Protein AF-A0AAV2FP47-F1 (afdb_monomer_lite)

Radius of gyration: 33.04 Å; chains: 1; bounding box: 66×68×85 Å

Sequence (263 aa):
MIACGLEMMYQQGRKEGVESRGSNMETYKDILETSGYFKGLLPGSIEYKRLMEFAEEYYRKSSLALRTSETTSAPVSRIDKILAMPHSADNFKQHKVPPSDDDSLLYGGESELNDALQVRQKEIDQYNAQLRKESKEPEGSGPSLSSANAFVEKVSSFEGAEVPKNRKLGEGEVDLDVDRFIKGMESVMKRYVPESRDGDTESEEQASSSDMEFDESDNEGDIMAPDGDNEDGEDGFSQSYSAALNRELKSTFVGRSFFYDGD

InterPro domains:
  IPR010770 Ecd family [PF07093] (2-258)
  IPR010770 Ecd family [PTHR13060] (2-258)

Structure (mmCIF, N/CA/C/O backbone):
data_AF-A0AAV2FP47-F1
#
_entry.id   AF-A0AAV2FP47-F1
#
loop_
_atom_site.group_PDB
_atom_site.id
_atom_site.type_symbol
_atom_site.label_atom_id
_atom_site.label_alt_id
_atom_site.label_comp_id
_atom_site.label_asym_id
_atom_site.label_entity_id
_atom_site.label_seq_id
_atom_site.pdbx_PDB_ins_code
_atom_site.Cartn_x
_atom_site.Cartn_y
_atom_site.Cartn_z
_atom_site.occupancy
_atom_site.B_iso_or_equiv
_atom_site.auth_seq_id
_atom_site.auth_comp_id
_atom_site.auth_asym_id
_atom_site.auth_atom_id
_atom_site.pdbx_PDB_model_num
ATOM 1 N N . MET A 1 1 ? -4.949 6.517 -22.365 1.00 44.88 1 MET A N 1
ATOM 2 C CA . MET A 1 1 ? -5.792 6.447 -21.152 1.00 44.88 1 MET A CA 1
ATOM 3 C C . MET A 1 1 ? -5.223 5.383 -20.220 1.00 44.88 1 MET A C 1
ATOM 5 O O . MET A 1 1 ? -5.480 4.214 -20.436 1.00 44.88 1 MET A O 1
ATOM 9 N N . ILE A 1 2 ? -4.374 5.761 -19.259 1.00 53.06 2 ILE A N 1
ATOM 10 C CA . ILE A 1 2 ? -3.837 4.854 -18.211 1.00 53.06 2 ILE A CA 1
ATOM 11 C C . ILE A 1 2 ? -4.048 5.479 -16.805 1.00 53.06 2 ILE A C 1
ATOM 13 O O . ILE A 1 2 ? -3.781 4.863 -15.782 1.00 53.06 2 ILE A O 1
ATOM 17 N N . ALA A 1 3 ? -4.587 6.704 -16.729 1.00 55.38 3 ALA A N 1
ATOM 18 C CA . ALA A 1 3 ? -4.598 7.516 -15.510 1.00 55.38 3 ALA A CA 1
ATOM 19 C C . ALA A 1 3 ? -5.723 7.194 -14.503 1.00 55.38 3 ALA A C 1
ATOM 21 O O . ALA A 1 3 ? -5.563 7.495 -13.323 1.00 55.38 3 ALA A O 1
ATOM 22 N N . CYS A 1 4 ? -6.828 6.559 -14.912 1.00 70.62 4 CYS A N 1
ATOM 23 C CA . CYS A 1 4 ? -8.007 6.433 -14.042 1.00 70.62 4 CYS A CA 1
ATOM 24 C C . CYS A 1 4 ? -7.782 5.547 -12.807 1.00 70.62 4 CYS A C 1
ATOM 26 O O . CYS A 1 4 ? -8.329 5.834 -11.749 1.00 70.62 4 CYS A O 1
ATOM 28 N N . GLY A 1 5 ? -6.967 4.489 -12.899 1.00 79.44 5 GLY A N 1
ATOM 29 C CA . GLY A 1 5 ? -6.783 3.549 -11.785 1.00 79.44 5 GLY A CA 1
ATOM 30 C C . GLY A 1 5 ? -6.116 4.184 -10.563 1.00 79.44 5 GLY A C 1
ATOM 31 O O . GLY A 1 5 ? -6.592 4.033 -9.439 1.00 79.44 5 GLY A O 1
ATOM 32 N N . LEU A 1 6 ? -5.035 4.937 -10.785 1.00 80.38 6 LEU A N 1
ATOM 33 C CA . LEU A 1 6 ? -4.307 5.616 -9.711 1.00 80.38 6 LEU A CA 1
ATOM 34 C C . LEU A 1 6 ? -5.166 6.704 -9.057 1.00 80.38 6 LEU A C 1
ATOM 36 O O . LEU A 1 6 ? -5.167 6.840 -7.836 1.00 80.38 6 LEU A O 1
ATOM 40 N N . GLU A 1 7 ? -5.913 7.452 -9.870 1.00 84.19 7 GLU A N 1
ATOM 41 C CA . GLU A 1 7 ? -6.814 8.499 -9.395 1.00 84.19 7 GLU A CA 1
ATOM 42 C C . GLU A 1 7 ? -7.949 7.922 -8.540 1.00 84.19 7 GLU A C 1
ATOM 44 O O . GLU A 1 7 ? -8.195 8.421 -7.444 1.00 84.19 7 GLU A O 1
ATOM 49 N N . MET A 1 8 ? -8.577 6.825 -8.976 1.00 82.81 8 MET A N 1
ATOM 50 C CA . MET A 1 8 ? -9.613 6.143 -8.194 1.00 82.81 8 MET A CA 1
ATOM 51 C C . MET A 1 8 ? -9.075 5.642 -6.851 1.00 82.81 8 MET A C 1
ATOM 53 O O . MET A 1 8 ? -9.689 5.904 -5.820 1.00 82.81 8 MET A O 1
ATOM 57 N N . MET A 1 9 ? -7.906 4.991 -6.835 1.00 80.25 9 MET A N 1
ATOM 58 C CA . MET A 1 9 ? -7.287 4.512 -5.590 1.00 80.25 9 MET A CA 1
ATOM 59 C C . MET A 1 9 ? -6.921 5.658 -4.640 1.00 80.25 9 MET A C 1
ATOM 61 O O . MET A 1 9 ? -7.101 5.541 -3.431 1.00 80.25 9 MET A O 1
ATOM 65 N N . TYR A 1 10 ? -6.433 6.781 -5.168 1.00 84.50 10 TYR A N 1
ATOM 66 C CA . TYR A 1 10 ? -6.117 7.959 -4.363 1.00 84.50 10 TYR A CA 1
ATOM 67 C C . TYR A 1 10 ? -7.377 8.590 -3.757 1.00 84.50 10 TYR A C 1
ATOM 69 O O . TYR A 1 10 ? -7.401 8.883 -2.562 1.00 84.50 10 TYR A O 1
ATOM 77 N N . GLN A 1 11 ? -8.445 8.754 -4.541 1.00 83.06 11 GLN A N 1
ATOM 78 C CA . GLN A 1 11 ? -9.706 9.304 -4.037 1.00 83.06 11 GLN A CA 1
ATOM 79 C C . GLN A 1 11 ? -10.376 8.362 -3.030 1.00 83.06 11 GLN A C 1
ATOM 81 O O . GLN A 1 11 ? -10.899 8.830 -2.019 1.00 83.06 11 GLN A O 1
ATOM 86 N N . GLN A 1 12 ? -10.306 7.049 -3.262 1.00 80.12 12 GLN A N 1
ATOM 87 C CA . GLN A 1 12 ? -10.780 6.038 -2.322 1.00 80.12 12 GLN A CA 1
ATOM 88 C C . GLN A 1 12 ? -9.988 6.092 -1.010 1.00 80.12 12 GLN A C 1
ATOM 90 O O . GLN A 1 12 ? -10.586 6.228 0.051 1.00 80.12 12 GLN A O 1
ATOM 95 N N . GLY A 1 13 ? -8.653 6.120 -1.068 1.00 77.06 13 GLY A N 1
ATOM 96 C CA . GLY A 1 13 ? -7.801 6.229 0.122 1.00 77.06 13 GLY A CA 1
ATOM 97 C C . GLY A 1 13 ? -7.996 7.535 0.904 1.00 77.06 13 GLY A C 1
ATOM 98 O O . GLY A 1 13 ? -7.848 7.559 2.125 1.00 77.06 13 GLY A O 1
ATOM 99 N N . ARG A 1 14 ? -8.382 8.630 0.233 1.00 76.38 14 ARG A N 1
ATOM 100 C CA . ARG A 1 14 ? -8.770 9.885 0.900 1.00 76.38 14 ARG A CA 1
ATOM 101 C C . ARG A 1 14 ? -10.101 9.781 1.635 1.00 76.38 14 ARG A C 1
ATOM 103 O O . ARG A 1 14 ? -10.219 10.362 2.710 1.00 76.38 14 ARG A O 1
ATOM 110 N N . LYS A 1 15 ? -11.083 9.071 1.074 1.00 70.62 15 LYS A N 1
ATOM 111 C CA . LYS A 1 15 ? -12.369 8.808 1.737 1.00 70.62 15 LYS A CA 1
ATOM 112 C C . LYS A 1 15 ? -12.187 7.839 2.903 1.00 70.62 15 LYS A C 1
ATOM 114 O O . LYS A 1 15 ? -12.585 8.151 4.019 1.00 70.62 15 LYS A O 1
ATOM 119 N N . GLU A 1 16 ? -11.456 6.751 2.687 1.00 64.00 16 GLU A N 1
ATOM 120 C CA . GLU A 1 16 ? -11.136 5.766 3.719 1.00 64.00 16 GLU A CA 1
ATOM 121 C C . GLU A 1 16 ? -10.299 6.356 4.852 1.00 64.00 16 GLU A C 1
ATOM 123 O O . GLU A 1 16 ? -10.567 6.051 6.000 1.00 64.00 16 GLU A O 1
ATOM 128 N N . GLY A 1 17 ? -9.345 7.260 4.612 1.00 61.31 17 GLY A N 1
ATOM 129 C CA . GLY A 1 17 ? -8.636 7.940 5.709 1.00 61.31 17 GLY A CA 1
ATOM 130 C C . GLY A 1 17 ? -9.559 8.753 6.635 1.00 61.31 17 GLY A C 1
ATOM 131 O O . GLY A 1 17 ? -9.237 8.968 7.806 1.00 61.31 17 GLY A O 1
ATOM 132 N N . VAL A 1 18 ? -10.717 9.186 6.126 1.00 56.38 18 VAL A N 1
ATOM 133 C CA . VAL A 1 18 ? -11.748 9.916 6.877 1.00 56.38 18 VAL A CA 1
ATOM 134 C C . VAL A 1 18 ? -12.761 8.950 7.513 1.00 56.38 18 VAL A C 1
ATOM 136 O O . VAL A 1 18 ? -13.135 9.154 8.665 1.00 56.38 18 VAL A O 1
ATOM 139 N N . GLU A 1 19 ? -13.144 7.874 6.818 1.00 52.03 19 GLU A N 1
ATOM 140 C CA . GLU A 1 19 ? -14.153 6.884 7.243 1.00 52.03 19 GLU A CA 1
ATOM 141 C C . GLU A 1 19 ? -13.587 5.749 8.127 1.00 52.03 19 GLU A C 1
ATOM 143 O O . GLU A 1 19 ? -14.214 5.360 9.109 1.00 52.03 19 GLU A O 1
ATOM 148 N N . SER A 1 20 ? -12.356 5.288 7.878 1.00 52.81 20 SER A N 1
ATOM 149 C CA . SER A 1 20 ? -11.591 4.317 8.694 1.00 52.81 20 SER A CA 1
ATOM 150 C C . SER A 1 20 ? -11.371 4.806 10.126 1.00 52.81 20 SER A C 1
ATOM 152 O O . SER A 1 20 ? -11.255 4.035 11.084 1.00 52.81 20 SER A O 1
ATOM 154 N N . ARG A 1 21 ? -11.344 6.131 10.294 1.00 53.59 21 ARG A N 1
ATOM 155 C CA . ARG A 1 21 ? -11.268 6.772 11.604 1.00 53.59 21 ARG A CA 1
ATOM 156 C C . ARG A 1 21 ? -12.542 6.549 12.431 1.00 53.59 21 ARG A C 1
ATOM 158 O O . ARG A 1 21 ? -12.442 6.533 13.655 1.00 53.59 21 ARG A O 1
ATOM 165 N N . GLY A 1 22 ? -13.693 6.363 11.778 1.00 58.31 22 GLY A N 1
ATOM 166 C CA . GLY A 1 22 ? -14.944 5.914 12.395 1.00 58.31 22 GLY A CA 1
ATOM 167 C C . GLY A 1 22 ? -14.973 4.396 12.560 1.00 58.31 22 GLY A C 1
ATOM 168 O O . GLY A 1 22 ? -15.070 3.910 13.682 1.00 58.31 22 GLY A O 1
ATOM 169 N N . SER A 1 23 ? -14.724 3.639 11.485 1.00 61.88 23 SER A N 1
ATOM 170 C CA . SER A 1 23 ? -14.903 2.177 11.490 1.00 61.88 23 SER A CA 1
ATOM 171 C C . SER A 1 23 ? -14.049 1.436 12.530 1.00 61.88 23 SER A C 1
ATOM 173 O O . SER A 1 23 ? -14.525 0.502 13.181 1.00 61.88 23 SER A O 1
ATOM 175 N N . ASN A 1 24 ? -12.797 1.856 12.746 1.00 73.31 24 ASN A N 1
ATOM 176 C CA . ASN A 1 24 ? -11.944 1.236 13.764 1.00 73.31 24 ASN A CA 1
ATOM 177 C C . ASN A 1 24 ? -12.373 1.607 15.196 1.00 73.31 24 ASN A C 1
ATOM 179 O O . ASN A 1 24 ? -12.147 0.830 16.125 1.00 73.31 24 ASN A O 1
ATOM 183 N N . MET A 1 25 ? -12.999 2.774 15.376 1.00 79.38 25 MET A N 1
ATOM 184 C CA . MET A 1 25 ? -13.557 3.216 16.654 1.00 79.38 25 MET A CA 1
ATOM 185 C C . MET A 1 25 ? -14.873 2.491 16.962 1.00 79.38 25 MET A C 1
ATOM 187 O O . MET A 1 25 ? -15.062 2.049 18.093 1.00 79.38 25 MET A O 1
ATOM 191 N N . GLU A 1 26 ? -15.741 2.299 15.964 1.00 84.44 26 GLU A N 1
ATOM 192 C CA . GLU A 1 26 ? -16.931 1.446 16.077 1.00 84.44 26 GLU A CA 1
ATOM 193 C C . GLU A 1 26 ? -16.543 0.016 16.485 1.00 84.44 26 GLU A C 1
ATOM 195 O O . GLU A 1 26 ? -17.066 -0.513 17.460 1.00 84.44 26 GLU A O 1
ATOM 200 N N . THR A 1 27 ? -15.543 -0.573 15.822 1.00 85.75 27 THR A N 1
ATOM 201 C CA . THR A 1 27 ? -15.064 -1.928 16.157 1.00 85.75 27 THR A CA 1
ATOM 202 C C . THR A 1 27 ? -14.501 -1.990 17.583 1.00 85.75 27 THR A C 1
ATOM 204 O O . THR A 1 27 ? -14.754 -2.933 18.331 1.00 85.75 27 THR A O 1
ATOM 207 N N . TYR A 1 28 ? -13.745 -0.969 17.996 1.00 86.62 28 TYR A N 1
ATOM 208 C CA . TYR A 1 28 ? -13.227 -0.868 19.360 1.00 86.62 28 TYR A CA 1
ATOM 209 C C . TYR A 1 28 ? -14.350 -0.745 20.399 1.00 86.62 28 TYR A C 1
ATOM 211 O O . TYR A 1 28 ? -14.282 -1.358 21.465 1.00 86.62 28 TYR A O 1
ATOM 219 N N . LYS A 1 29 ? -15.410 0.000 20.076 1.00 87.62 29 LYS A N 1
ATOM 220 C CA . LYS A 1 29 ? -16.601 0.123 20.914 1.00 87.62 29 LYS A CA 1
ATOM 221 C C . LYS A 1 29 ? -17.321 -1.218 21.069 1.00 87.62 29 LYS A C 1
ATOM 223 O O . LYS A 1 29 ? -17.640 -1.583 22.198 1.00 87.62 29 LYS A O 1
ATOM 228 N N . ASP A 1 30 ? -17.485 -1.983 19.993 1.00 89.19 30 ASP A N 1
ATOM 229 C CA . ASP A 1 30 ? -18.089 -3.321 20.049 1.00 89.19 30 ASP A CA 1
ATOM 230 C C . ASP A 1 30 ? -17.286 -4.273 20.953 1.00 89.19 30 ASP A C 1
ATOM 232 O O . ASP A 1 30 ? -17.855 -5.035 21.741 1.00 89.19 30 ASP A O 1
ATOM 236 N N . ILE A 1 31 ? -15.950 -4.183 20.917 1.00 90.19 31 ILE A N 1
ATOM 237 C CA . ILE A 1 31 ? -15.054 -4.942 21.806 1.00 90.19 31 ILE A CA 1
ATOM 238 C C . ILE A 1 31 ? -15.236 -4.519 23.277 1.00 90.19 31 ILE A C 1
ATOM 240 O O . ILE A 1 31 ? -15.242 -5.358 24.183 1.00 90.19 31 ILE A O 1
ATOM 244 N N . LEU A 1 32 ? -15.416 -3.226 23.560 1.00 91.44 32 LEU A N 1
ATOM 245 C CA . LEU A 1 32 ? -15.698 -2.742 24.919 1.00 91.44 32 LEU A CA 1
ATOM 246 C C . LEU A 1 32 ? -17.060 -3.225 25.434 1.00 91.44 32 LEU A C 1
ATOM 248 O O . LEU A 1 32 ? -17.200 -3.573 26.609 1.00 91.44 32 LEU A O 1
ATOM 252 N N . GLU A 1 33 ? -18.066 -3.266 24.565 1.00 90.69 33 GLU A N 1
ATOM 253 C CA . GLU A 1 33 ? -19.401 -3.745 24.920 1.00 90.69 33 GLU A CA 1
ATOM 254 C C . GLU A 1 33 ? -19.399 -5.255 25.195 1.00 90.69 33 GLU A C 1
ATOM 256 O O . GLU A 1 33 ? -19.907 -5.690 26.232 1.00 90.69 33 GLU A O 1
ATOM 261 N N . THR A 1 34 ? -18.740 -6.047 24.344 1.00 91.50 34 THR A N 1
ATOM 262 C CA . THR A 1 34 ? -18.603 -7.505 24.522 1.00 91.50 34 THR A CA 1
ATOM 263 C C . THR A 1 34 ? -17.717 -7.896 25.705 1.00 91.50 34 THR A C 1
ATOM 265 O O . THR A 1 34 ? -18.040 -8.847 26.416 1.00 91.50 34 THR A O 1
ATOM 268 N N . SER A 1 35 ? -16.652 -7.141 25.991 1.00 91.12 35 SER A N 1
ATOM 269 C CA . SER A 1 35 ? -15.813 -7.348 27.186 1.00 91.12 35 SER A CA 1
ATOM 270 C C . SER A 1 35 ? -16.506 -6.959 28.500 1.00 91.12 35 SER A C 1
ATOM 272 O O . SER A 1 35 ? -15.988 -7.228 29.585 1.00 91.12 35 SER A O 1
ATOM 274 N N . GLY A 1 36 ? -17.698 -6.357 28.432 1.00 90.38 36 GLY A N 1
ATOM 275 C CA . GLY A 1 36 ? -18.469 -5.966 29.607 1.00 90.38 36 GLY A CA 1
ATOM 276 C C . GLY A 1 36 ? -17.943 -4.706 30.292 1.00 90.38 36 GLY A C 1
ATOM 277 O O . GLY A 1 36 ? -18.265 -4.478 31.459 1.00 90.38 36 GLY A O 1
ATOM 278 N N . TYR A 1 37 ? -17.185 -3.864 29.583 1.00 90.31 37 TYR A N 1
ATOM 279 C CA . TYR A 1 37 ? -16.651 -2.603 30.109 1.00 90.31 37 TYR A CA 1
ATOM 280 C C . TYR A 1 37 ? -17.756 -1.672 30.640 1.00 90.31 37 TYR A C 1
ATOM 282 O O . TYR A 1 37 ? -17.575 -0.976 31.637 1.00 90.31 37 TYR A O 1
ATOM 290 N N . PHE A 1 38 ? -18.942 -1.724 30.026 1.00 92.62 38 PHE A N 1
ATOM 291 C CA . PHE A 1 38 ? -20.123 -0.945 30.415 1.00 92.62 38 PHE A CA 1
ATOM 292 C C . PHE A 1 38 ? -21.177 -1.752 31.194 1.00 92.62 38 PHE A C 1
ATOM 294 O O . PHE A 1 38 ? -22.334 -1.339 31.299 1.00 92.62 38 PHE A O 1
ATOM 301 N N . LYS A 1 39 ? -20.826 -2.928 31.727 1.00 90.62 39 LYS A N 1
ATOM 302 C CA . LYS A 1 39 ? -21.794 -3.842 32.351 1.00 90.62 39 LYS A CA 1
ATOM 303 C C . LYS A 1 39 ? -22.528 -3.179 33.522 1.00 90.62 39 LYS A C 1
ATOM 305 O O . LYS A 1 39 ? -21.918 -2.728 34.485 1.00 90.62 39 LYS A O 1
ATOM 310 N N . GLY A 1 40 ? -23.861 -3.163 33.453 1.00 88.25 40 GLY A N 1
ATOM 311 C CA . GLY A 1 40 ? -24.724 -2.561 34.479 1.00 88.25 40 GLY A CA 1
ATOM 312 C C . GLY A 1 40 ? -24.911 -1.044 34.355 1.00 88.25 40 GLY A C 1
ATOM 313 O O . GLY A 1 40 ? -25.625 -0.459 35.167 1.00 88.25 40 GLY A O 1
ATOM 314 N N . LEU A 1 41 ? -24.319 -0.408 33.339 1.00 89.88 41 LEU A N 1
ATOM 315 C CA . LEU A 1 41 ? -24.530 1.000 33.023 1.00 89.88 41 LEU A CA 1
ATOM 316 C C . LEU A 1 41 ? -25.525 1.124 31.866 1.00 89.88 41 LEU A C 1
ATOM 318 O O . LEU A 1 41 ? -25.400 0.457 30.843 1.00 89.88 41 LEU A O 1
ATOM 322 N N . LEU A 1 42 ? -26.521 1.996 32.023 1.00 86.69 42 LEU A N 1
ATOM 323 C CA . LEU A 1 42 ? -27.451 2.309 30.940 1.00 86.69 42 LEU A CA 1
ATOM 324 C C . LEU A 1 42 ? -26.743 3.151 29.863 1.00 86.69 42 LEU A C 1
ATOM 326 O O . LEU A 1 42 ? -26.090 4.142 30.225 1.00 86.69 42 LEU A O 1
ATOM 330 N N . PRO A 1 43 ? -26.912 2.827 28.564 1.00 86.44 43 PRO A N 1
ATOM 331 C CA . PRO A 1 43 ? -26.417 3.657 27.472 1.00 86.44 43 PRO A CA 1
ATOM 332 C C . PRO A 1 43 ? -26.892 5.106 27.639 1.00 86.44 43 PRO A C 1
ATOM 334 O O . PRO A 1 43 ? -28.081 5.373 27.805 1.00 86.44 43 PRO A O 1
ATOM 337 N N . GLY A 1 44 ? -25.952 6.052 27.647 1.00 84.62 44 GLY A N 1
ATOM 338 C CA . GLY A 1 44 ? -26.245 7.481 27.808 1.00 84.62 44 GLY A CA 1
ATOM 339 C C . GLY A 1 44 ? -26.292 8.008 29.250 1.00 84.62 44 GLY A C 1
ATOM 340 O O . GLY A 1 44 ? -26.418 9.223 29.426 1.00 84.62 44 GLY A O 1
ATOM 341 N N . SER A 1 45 ? -26.126 7.153 30.268 1.00 92.19 45 SER A N 1
ATOM 342 C CA . SER A 1 45 ? -25.860 7.584 31.651 1.00 92.19 45 SER A CA 1
ATOM 343 C C . SER A 1 45 ? -24.608 8.472 31.732 1.00 92.19 45 SER A C 1
ATOM 345 O O . SER A 1 45 ? -23.702 8.353 30.907 1.00 92.19 45 SER A O 1
ATOM 347 N N . ILE A 1 46 ? -24.525 9.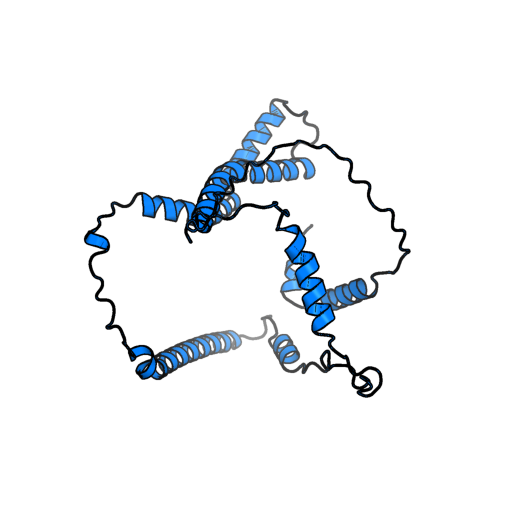344 32.742 1.00 92.81 46 ILE A N 1
ATOM 348 C CA . ILE A 1 46 ? -23.361 10.223 32.968 1.00 92.81 46 ILE A CA 1
ATOM 349 C C . ILE A 1 46 ? -22.081 9.389 33.108 1.00 92.81 46 ILE A C 1
ATOM 351 O O . ILE A 1 46 ? -21.073 9.696 32.477 1.00 92.81 46 ILE A O 1
ATOM 355 N N . GLU A 1 47 ? -22.145 8.295 33.869 1.00 90.50 47 GLU A N 1
ATOM 356 C CA . GLU A 1 47 ? -20.999 7.398 34.058 1.00 90.50 47 GLU A CA 1
ATOM 357 C C . GLU A 1 47 ? -20.657 6.620 32.781 1.00 90.50 47 GLU A C 1
ATOM 359 O O . GLU A 1 47 ? -19.482 6.452 32.470 1.00 90.50 47 GLU A O 1
ATOM 364 N N . TYR A 1 48 ? -21.661 6.216 31.991 1.00 92.94 48 TYR A N 1
ATOM 365 C CA . TYR A 1 48 ? -21.432 5.580 30.686 1.00 92.94 48 TYR A CA 1
ATOM 366 C C . TYR A 1 48 ? -20.691 6.528 29.738 1.00 92.94 48 TYR A C 1
ATOM 368 O O . TYR A 1 48 ? -19.696 6.140 29.135 1.00 92.94 48 TYR A O 1
ATOM 376 N N . LYS A 1 49 ? -21.137 7.789 29.642 1.00 91.00 49 LYS A N 1
ATOM 377 C CA . LYS A 1 49 ? -20.493 8.808 28.798 1.00 91.00 49 LYS A CA 1
ATOM 378 C C . LYS A 1 49 ? -19.062 9.087 29.247 1.00 91.00 49 LYS A C 1
ATOM 380 O O . LYS A 1 49 ? -18.168 9.139 28.414 1.00 91.00 49 LYS A O 1
ATOM 385 N N . ARG A 1 50 ? -18.836 9.186 30.557 1.00 93.50 50 ARG A N 1
ATOM 386 C CA . ARG A 1 50 ? -17.503 9.402 31.126 1.00 93.50 50 ARG A CA 1
ATOM 387 C C . ARG A 1 50 ? -16.545 8.244 30.828 1.00 93.50 50 ARG A C 1
ATOM 389 O O . ARG A 1 50 ? -15.400 8.489 30.456 1.00 93.50 50 ARG A O 1
ATOM 396 N N . LEU A 1 51 ? -16.997 6.997 30.990 1.00 92.69 51 LEU A N 1
ATOM 397 C CA . LEU A 1 51 ? -16.203 5.815 30.633 1.00 92.69 51 LEU A CA 1
ATOM 398 C C . LEU A 1 51 ? -15.940 5.753 29.128 1.00 92.69 51 LEU A C 1
ATOM 400 O O . LEU A 1 51 ? -14.831 5.415 28.727 1.00 92.69 51 LEU A O 1
ATOM 404 N N . MET A 1 52 ? -16.939 6.100 28.310 1.00 90.88 52 MET A N 1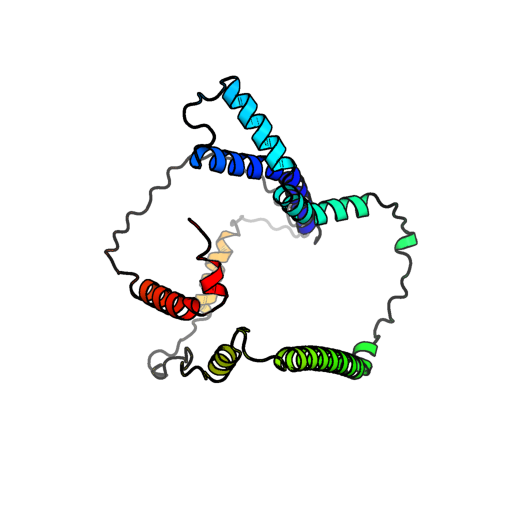
ATOM 405 C CA . MET A 1 52 ? -16.796 6.150 26.858 1.00 90.88 52 MET A CA 1
ATOM 406 C C . MET A 1 52 ? -15.704 7.143 26.467 1.00 90.88 52 MET A C 1
ATOM 408 O O . MET A 1 52 ? -14.736 6.734 25.841 1.00 90.88 52 MET A O 1
ATOM 412 N N . GLU A 1 53 ? -15.788 8.399 26.923 1.00 91.12 53 GLU A N 1
ATOM 413 C CA . GLU A 1 53 ? -14.779 9.440 26.666 1.00 91.12 53 GLU A CA 1
ATOM 414 C C . GLU A 1 53 ? -13.369 8.996 27.081 1.00 91.12 53 GLU A C 1
ATOM 416 O O . GLU A 1 53 ? -12.404 9.184 26.337 1.00 91.12 53 GLU A O 1
ATOM 421 N N . PHE A 1 54 ? -13.241 8.348 28.243 1.00 92.44 54 PHE A N 1
ATOM 422 C CA . PHE A 1 54 ? -11.963 7.814 28.709 1.00 92.44 54 PHE A CA 1
ATOM 423 C C . PHE A 1 54 ? -11.419 6.714 27.787 1.00 92.44 54 PHE A C 1
ATOM 425 O O . PHE A 1 54 ? -10.225 6.698 27.478 1.00 92.44 54 PHE A O 1
ATOM 432 N N . ALA A 1 55 ? -12.285 5.814 27.324 1.00 90.12 55 ALA A N 1
ATOM 433 C CA . ALA A 1 55 ? -11.914 4.763 26.391 1.00 90.12 55 ALA A CA 1
ATOM 434 C C . ALA A 1 55 ? -11.534 5.330 25.012 1.00 90.12 55 ALA A C 1
ATOM 436 O O . ALA A 1 55 ? -10.532 4.897 24.444 1.00 90.12 55 ALA A O 1
ATOM 437 N N . GLU A 1 56 ? -12.240 6.347 24.500 1.00 87.81 56 GLU A N 1
ATOM 438 C CA . GLU A 1 56 ? -11.858 7.008 23.242 1.00 87.81 56 GLU A CA 1
ATOM 439 C C . GLU A 1 56 ? -10.494 7.694 23.363 1.00 87.81 56 GLU A C 1
ATOM 441 O O . GLU A 1 56 ? -9.666 7.638 22.450 1.00 87.81 56 GLU A O 1
ATOM 446 N N . GLU A 1 57 ? -10.236 8.357 24.494 1.00 87.75 57 GLU A N 1
ATOM 447 C CA . GLU A 1 57 ? -8.934 8.959 24.756 1.00 87.75 57 GLU A CA 1
ATOM 448 C C . GLU A 1 57 ? -7.828 7.911 24.832 1.00 87.75 57 GLU A C 1
ATOM 450 O O . GLU A 1 57 ? -6.739 8.135 24.298 1.00 87.75 57 GLU A O 1
ATOM 455 N N . TYR A 1 58 ? -8.090 6.784 25.492 1.00 88.31 58 TYR A N 1
ATOM 456 C CA . TYR A 1 58 ? -7.146 5.679 25.585 1.00 88.31 58 TYR A CA 1
ATOM 457 C C . TYR A 1 58 ? -6.850 5.095 24.204 1.00 88.31 58 TYR A C 1
ATOM 459 O O . TYR A 1 58 ? -5.686 4.942 23.841 1.00 88.31 58 TYR A O 1
ATOM 467 N N . TYR A 1 59 ? -7.884 4.863 23.397 1.00 84.31 59 TYR A N 1
ATOM 468 C CA . TYR A 1 59 ? -7.761 4.401 22.020 1.00 84.31 59 TYR A CA 1
ATOM 469 C C . TYR A 1 59 ? -6.912 5.352 21.175 1.00 84.31 59 TYR A C 1
ATOM 471 O O . TYR A 1 59 ? -5.953 4.928 20.530 1.00 84.31 59 TYR A O 1
ATOM 479 N N . ARG A 1 60 ? -7.187 6.659 21.258 1.00 79.50 60 ARG A N 1
ATOM 480 C CA . ARG A 1 60 ? -6.450 7.704 20.533 1.00 79.50 60 ARG A CA 1
ATOM 481 C C . ARG A 1 60 ? -4.983 7.803 20.960 1.00 79.50 60 ARG A C 1
ATOM 483 O O . ARG A 1 60 ? -4.130 8.127 20.140 1.00 79.50 60 ARG A O 1
ATOM 490 N N . LYS A 1 61 ? -4.695 7.553 22.241 1.00 80.69 61 LYS A N 1
ATOM 491 C CA . LYS A 1 61 ? -3.334 7.520 22.803 1.00 80.69 61 LYS A CA 1
ATOM 492 C C . LYS A 1 61 ? -2.634 6.181 22.555 1.00 80.69 61 LYS A C 1
ATOM 494 O O . LYS A 1 61 ? -1.411 6.117 22.671 1.00 80.69 61 LYS A O 1
ATOM 499 N N . SER A 1 62 ? -3.377 5.121 22.233 1.00 78.62 62 SER A N 1
ATOM 500 C CA . SER A 1 62 ? -2.807 3.806 21.970 1.00 78.62 62 SER A CA 1
ATOM 501 C C . SER A 1 62 ? -1.946 3.851 20.705 1.00 78.62 62 SER A C 1
ATOM 503 O O . SER A 1 62 ? -2.337 4.368 19.656 1.00 78.62 62 SER A O 1
ATOM 505 N N . SER A 1 63 ? -0.739 3.300 20.804 1.00 59.16 63 SER A N 1
ATOM 506 C CA . SER A 1 63 ? 0.232 3.285 19.707 1.00 59.16 63 SER A CA 1
ATOM 507 C C . SER A 1 63 ? -0.266 2.512 18.484 1.00 59.16 63 SER A C 1
ATOM 509 O O . SER A 1 63 ? 0.171 2.790 17.372 1.00 59.16 63 SER A O 1
ATOM 511 N N . LEU A 1 64 ? -1.198 1.572 18.663 1.00 61.69 64 LEU A N 1
ATOM 512 C CA . LEU A 1 64 ? -1.754 0.753 17.587 1.00 61.69 64 LEU A CA 1
ATOM 513 C C . LEU A 1 64 ? -2.690 1.545 16.667 1.00 61.69 64 LEU A C 1
ATOM 515 O O . LEU A 1 64 ? -2.591 1.396 15.448 1.00 61.69 64 LEU A O 1
ATOM 519 N N . ALA A 1 65 ? -3.532 2.427 17.216 1.00 61.69 65 ALA A N 1
ATOM 520 C CA . ALA A 1 65 ? -4.406 3.295 16.421 1.00 61.69 65 ALA A CA 1
ATOM 521 C C . ALA A 1 65 ? -3.595 4.310 15.598 1.00 61.69 65 ALA A C 1
ATOM 523 O O . ALA A 1 65 ? -3.892 4.571 14.432 1.00 61.69 65 ALA A O 1
ATOM 524 N N . LEU A 1 66 ? -2.512 4.836 16.177 1.00 61.16 66 LEU A N 1
ATOM 525 C CA . LEU A 1 66 ? -1.596 5.740 15.479 1.00 61.16 66 LEU A CA 1
ATOM 526 C C . LEU A 1 66 ? -0.792 5.009 14.396 1.00 61.16 66 LEU A C 1
ATOM 528 O O . LEU A 1 66 ? -0.714 5.489 13.272 1.00 61.16 66 LEU A O 1
ATOM 532 N N . ARG A 1 67 ? -0.254 3.818 14.689 1.00 61.09 67 ARG A N 1
ATOM 533 C CA . ARG A 1 67 ? 0.592 3.084 13.735 1.00 61.09 67 ARG A CA 1
ATOM 534 C C . ARG A 1 67 ? -0.191 2.584 12.523 1.00 61.09 67 ARG A C 1
ATOM 536 O O . ARG A 1 67 ? 0.309 2.658 11.408 1.00 61.09 67 ARG A O 1
ATOM 543 N N . THR A 1 68 ? -1.402 2.070 12.728 1.00 60.81 68 THR A N 1
ATOM 544 C CA . THR A 1 68 ? -2.246 1.546 11.638 1.00 60.81 68 THR A CA 1
ATOM 545 C C . THR A 1 68 ? -2.772 2.667 10.742 1.00 60.81 68 THR A C 1
ATOM 547 O O . THR A 1 68 ? -2.672 2.563 9.515 1.00 60.81 68 THR A O 1
ATOM 550 N N . SER A 1 69 ? -3.238 3.774 11.330 1.00 64.50 69 SER A N 1
ATOM 551 C CA . SER A 1 69 ? -3.666 4.956 10.572 1.00 64.50 69 SER A CA 1
ATOM 552 C C . SER A 1 69 ? -2.507 5.622 9.827 1.00 64.50 69 SER A C 1
ATOM 554 O O . SER A 1 69 ? -2.667 6.004 8.671 1.00 64.50 69 SER A O 1
ATOM 556 N N . GLU A 1 70 ? -1.314 5.698 10.419 1.00 70.31 70 GLU A N 1
ATOM 557 C CA . GLU A 1 70 ? -0.130 6.245 9.752 1.00 70.31 70 GLU A CA 1
ATOM 558 C C . GLU A 1 70 ? 0.297 5.373 8.565 1.00 70.31 70 GLU A C 1
ATOM 560 O O . GLU A 1 70 ? 0.509 5.891 7.473 1.00 70.31 70 GLU A O 1
ATOM 565 N N . THR A 1 71 ? 0.342 4.044 8.716 1.00 70.62 71 THR A N 1
ATOM 566 C CA . THR A 1 71 ? 0.731 3.154 7.607 1.00 70.62 71 THR A CA 1
ATOM 567 C C . THR A 1 71 ? -0.259 3.156 6.444 1.00 70.62 71 THR A C 1
ATOM 569 O O . THR A 1 71 ? 0.160 3.070 5.292 1.00 70.62 71 THR A O 1
ATOM 572 N N . THR A 1 72 ? -1.559 3.276 6.725 1.00 72.19 72 THR A N 1
ATOM 573 C CA . THR A 1 72 ? -2.614 3.267 5.696 1.00 72.19 72 THR A CA 1
ATOM 574 C C . THR A 1 72 ? -2.760 4.625 5.010 1.00 72.19 72 THR A C 1
ATOM 576 O O . THR A 1 72 ? -2.995 4.683 3.806 1.00 72.19 72 THR A O 1
ATOM 579 N N . SER A 1 73 ? -2.539 5.727 5.735 1.00 78.38 73 SER A N 1
ATOM 580 C CA . SER A 1 73 ? -2.606 7.089 5.184 1.00 78.38 73 SER A CA 1
ATOM 581 C C . SER A 1 73 ? -1.285 7.598 4.591 1.00 78.38 73 SER A C 1
ATOM 583 O O . SER A 1 73 ? -1.289 8.595 3.860 1.00 78.38 73 SER A O 1
ATOM 585 N N . ALA A 1 74 ? -0.152 6.936 4.856 1.00 82.00 74 ALA A N 1
ATOM 586 C CA . ALA A 1 74 ? 1.168 7.351 4.375 1.00 82.00 74 ALA A CA 1
ATOM 587 C C . ALA A 1 74 ? 1.270 7.487 2.841 1.00 82.00 74 ALA A C 1
ATOM 589 O O . ALA A 1 74 ? 1.808 8.504 2.388 1.00 82.00 74 ALA A O 1
ATOM 590 N N . PRO A 1 75 ? 0.754 6.554 2.012 1.00 83.38 75 PRO A N 1
ATOM 591 C CA . PRO A 1 75 ? 0.816 6.689 0.555 1.00 83.38 75 PRO A CA 1
ATOM 592 C C . PRO A 1 75 ? 0.025 7.898 0.042 1.00 83.38 75 PRO A C 1
ATOM 594 O O . PRO A 1 75 ? 0.531 8.669 -0.771 1.00 83.38 75 PRO A O 1
ATOM 597 N N . VAL A 1 76 ? -1.182 8.115 0.573 1.00 86.62 76 VAL A N 1
ATOM 598 C CA . VAL A 1 76 ? -2.052 9.247 0.211 1.00 86.62 76 VAL A CA 1
ATOM 599 C C . VAL A 1 76 ? -1.400 10.571 0.613 1.00 86.62 76 VAL A C 1
ATOM 601 O O . VAL A 1 76 ? -1.249 11.467 -0.214 1.00 86.62 76 VAL A O 1
ATOM 604 N N . SER A 1 77 ? -0.889 10.653 1.844 1.00 85.25 77 SER A N 1
ATOM 605 C CA . SER A 1 77 ? -0.169 11.829 2.352 1.00 85.25 77 SER A CA 1
ATOM 606 C C . SER A 1 77 ? 1.096 12.128 1.542 1.00 85.25 77 SER A C 1
ATOM 608 O O . SER A 1 77 ? 1.488 13.284 1.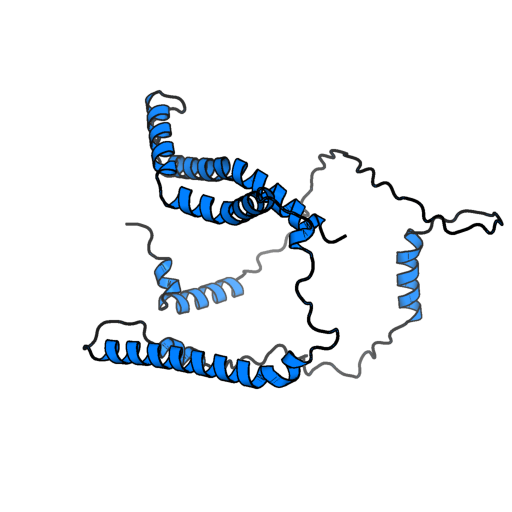356 1.00 85.25 77 SER A O 1
ATOM 610 N N . ARG A 1 78 ? 1.766 11.084 1.039 1.00 88.75 78 ARG A N 1
ATOM 611 C CA . ARG A 1 78 ? 2.934 11.233 0.170 1.00 88.75 78 ARG A CA 1
ATOM 612 C C . ARG A 1 78 ? 2.549 11.822 -1.182 1.00 88.75 78 ARG A C 1
ATOM 614 O O . ARG A 1 78 ? 3.281 12.689 -1.660 1.00 88.75 78 ARG A O 1
ATOM 621 N N . ILE A 1 79 ? 1.434 11.385 -1.764 1.00 88.25 79 ILE A N 1
ATOM 622 C CA . ILE A 1 79 ? 0.893 11.945 -3.007 1.00 88.25 79 ILE A CA 1
ATOM 623 C C . ILE A 1 79 ? 0.537 13.420 -2.800 1.00 88.25 79 ILE A C 1
ATOM 625 O O . ILE A 1 79 ? 1.016 14.254 -3.563 1.00 88.25 79 ILE A O 1
ATOM 629 N N . ASP A 1 80 ? -0.167 13.769 -1.720 1.00 88.06 80 ASP A N 1
ATOM 630 C CA . ASP A 1 80 ? -0.502 15.164 -1.388 1.00 88.06 80 ASP A CA 1
ATOM 631 C C . ASP A 1 80 ? 0.745 16.041 -1.294 1.00 88.06 80 ASP A C 1
ATOM 633 O O . ASP A 1 80 ? 0.810 17.133 -1.860 1.00 88.06 80 ASP A O 1
ATOM 637 N N . LYS A 1 81 ? 1.782 15.531 -0.622 1.00 90.94 81 LYS A N 1
ATOM 638 C CA . LYS A 1 81 ? 3.064 16.224 -0.511 1.00 90.94 81 LYS A CA 1
ATOM 639 C C . LYS A 1 81 ? 3.718 16.436 -1.874 1.00 90.94 81 LYS A C 1
ATOM 641 O O . LYS A 1 81 ? 4.286 17.498 -2.086 1.00 90.94 81 LYS A O 1
ATOM 646 N N . ILE A 1 82 ? 3.670 15.450 -2.772 1.00 89.00 82 ILE A N 1
ATOM 647 C CA . ILE A 1 82 ? 4.223 15.563 -4.132 1.00 89.00 82 ILE A CA 1
ATOM 648 C C . ILE A 1 82 ? 3.430 16.590 -4.947 1.00 89.00 82 ILE A C 1
ATOM 650 O O . ILE A 1 82 ? 4.034 17.433 -5.603 1.00 89.00 82 ILE A O 1
ATOM 654 N N . LEU A 1 83 ? 2.098 16.566 -4.866 1.00 85.62 83 LEU A N 1
ATOM 655 C CA . LEU A 1 83 ? 1.225 17.505 -5.575 1.00 85.62 83 LEU A CA 1
ATOM 656 C C . LEU A 1 83 ? 1.374 18.946 -5.065 1.00 85.62 83 LEU A C 1
ATOM 658 O O . LEU A 1 83 ? 1.267 19.889 -5.844 1.00 85.62 83 LEU A O 1
ATOM 662 N N . ALA A 1 84 ? 1.669 19.122 -3.775 1.00 90.50 84 ALA A N 1
ATOM 663 C CA . ALA A 1 84 ? 1.942 20.424 -3.171 1.00 90.50 84 ALA A CA 1
ATOM 664 C C . ALA A 1 84 ? 3.334 20.985 -3.515 1.00 90.50 84 ALA A C 1
ATOM 666 O O . ALA A 1 84 ? 3.595 22.166 -3.270 1.00 90.50 84 ALA A O 1
ATOM 667 N N . MET A 1 85 ? 4.251 20.169 -4.051 1.00 88.88 85 MET A N 1
ATOM 668 C CA . MET A 1 85 ? 5.567 20.659 -4.454 1.00 88.88 85 MET A CA 1
ATOM 669 C C . MET A 1 85 ? 5.444 21.539 -5.709 1.00 88.88 85 MET A C 1
ATOM 671 O O . MET A 1 85 ? 4.763 21.166 -6.669 1.00 88.88 85 MET A O 1
ATOM 675 N N . PRO A 1 86 ? 6.128 22.696 -5.745 1.00 89.12 86 PRO A N 1
ATOM 676 C CA . PRO A 1 86 ? 6.152 23.537 -6.931 1.00 89.12 86 PRO A CA 1
ATOM 677 C C . PRO A 1 86 ? 6.807 22.772 -8.085 1.00 89.12 86 PRO A C 1
ATOM 679 O O . PRO A 1 86 ? 7.970 22.372 -8.010 1.00 89.12 86 PRO A O 1
ATOM 682 N N . HIS A 1 87 ? 6.051 22.565 -9.157 1.00 78.31 87 HIS A N 1
ATOM 683 C CA . HIS A 1 87 ? 6.520 21.926 -10.378 1.00 78.31 87 HIS A CA 1
ATOM 684 C C . HIS A 1 87 ? 6.684 22.981 -11.476 1.00 78.31 87 HIS A C 1
ATOM 686 O O . HIS A 1 87 ? 5.843 23.857 -11.650 1.00 78.31 87 HIS A O 1
ATOM 692 N N . SER A 1 88 ? 7.787 22.901 -12.218 1.00 84.62 88 SER A N 1
ATOM 693 C CA . SER A 1 88 ? 8.021 23.691 -13.428 1.00 84.62 88 SER A CA 1
ATOM 694 C C . SER A 1 88 ? 8.203 22.742 -14.604 1.00 84.62 88 SER A C 1
ATOM 696 O O . SER A 1 88 ? 8.767 21.659 -14.442 1.00 84.62 88 SER A O 1
ATOM 698 N N . ALA A 1 89 ? 7.787 23.162 -15.799 1.00 76.44 89 ALA A N 1
ATOM 699 C CA . ALA A 1 89 ? 8.087 22.444 -17.038 1.00 76.44 89 ALA A CA 1
ATOM 700 C C . ALA A 1 89 ? 9.604 22.241 -17.234 1.00 76.44 89 ALA A C 1
ATOM 702 O O . ALA A 1 89 ? 10.016 21.263 -17.852 1.00 76.44 89 ALA A O 1
ATOM 703 N N . ASP A 1 90 ? 10.437 23.116 -16.659 1.00 79.44 90 ASP A N 1
ATOM 704 C CA . ASP A 1 90 ? 11.897 22.983 -16.672 1.00 79.44 90 ASP A CA 1
ATOM 705 C C . ASP A 1 90 ? 12.407 21.769 -15.877 1.00 79.44 90 ASP A C 1
ATOM 707 O O . ASP A 1 90 ? 13.447 21.224 -16.229 1.00 79.44 90 ASP A O 1
ATOM 711 N N . ASN A 1 91 ? 11.658 21.274 -14.882 1.00 76.06 91 ASN A N 1
ATOM 712 C CA . ASN A 1 91 ? 12.016 20.057 -14.134 1.00 76.06 91 ASN A CA 1
ATOM 713 C C . ASN A 1 91 ? 11.948 18.792 -15.009 1.00 76.06 91 ASN A C 1
ATOM 715 O O . ASN A 1 91 ? 12.524 17.767 -14.659 1.00 76.06 91 ASN A O 1
ATOM 719 N N . PHE A 1 92 ? 11.234 18.865 -16.136 1.00 72.69 92 PHE A N 1
ATOM 720 C CA . PHE A 1 92 ? 11.076 17.776 -17.101 1.00 72.69 92 PHE A CA 1
ATOM 721 C C . PHE A 1 92 ? 11.940 17.970 -18.349 1.00 72.69 92 PHE A C 1
ATOM 723 O O . PHE A 1 92 ? 11.959 17.113 -19.236 1.00 72.69 92 PHE A O 1
ATOM 730 N N . LYS A 1 93 ? 12.667 19.090 -18.448 1.00 76.31 93 LYS A N 1
ATOM 731 C CA . LYS A 1 93 ? 13.581 19.317 -19.562 1.00 76.31 93 LYS A CA 1
ATOM 732 C C . LYS A 1 93 ? 14.825 18.458 -19.365 1.00 76.31 93 LYS A C 1
ATOM 734 O O . LYS A 1 93 ? 15.700 18.774 -18.572 1.00 76.31 93 LYS A O 1
ATOM 739 N N . GLN A 1 94 ? 14.894 17.399 -20.167 1.00 62.41 94 GLN A N 1
ATOM 740 C CA . GLN A 1 94 ? 16.125 16.710 -20.546 1.00 62.41 94 GLN A CA 1
ATOM 741 C C . GLN A 1 94 ? 16.939 16.156 -19.369 1.00 62.41 94 GLN A C 1
ATOM 743 O O . GLN A 1 94 ? 18.097 16.520 -19.161 1.00 62.41 94 GLN A O 1
ATOM 748 N N . HIS A 1 95 ? 16.414 15.122 -18.710 1.00 60.44 95 HIS A N 1
ATOM 749 C CA . HIS A 1 95 ? 17.342 14.034 -18.417 1.00 60.44 95 HIS A CA 1
ATOM 750 C C . HIS A 1 95 ? 17.876 13.547 -19.765 1.00 60.44 95 HIS A C 1
ATOM 752 O O . HIS A 1 95 ? 17.089 13.328 -20.687 1.00 60.44 95 HIS A O 1
ATOM 758 N N . LYS A 1 96 ? 19.205 13.472 -19.913 1.00 65.50 96 LYS A N 1
ATOM 759 C CA . LYS A 1 96 ? 19.841 12.825 -21.063 1.00 65.50 96 LYS A CA 1
ATOM 760 C C . LYS A 1 96 ? 19.311 11.399 -21.096 1.00 65.50 96 LYS A C 1
ATOM 762 O O . LYS A 1 96 ? 19.799 10.550 -20.357 1.00 65.50 96 LYS A O 1
ATOM 767 N N . VAL A 1 97 ? 18.257 11.176 -21.873 1.00 66.38 97 VAL A N 1
ATOM 768 C CA . VAL A 1 97 ? 17.788 9.829 -22.157 1.00 66.38 97 VAL A CA 1
ATOM 769 C C . VAL A 1 97 ? 18.984 9.143 -22.810 1.00 66.38 97 VAL A C 1
ATOM 771 O O . VAL A 1 97 ? 19.627 9.772 -23.666 1.00 66.38 97 VAL A O 1
ATOM 774 N N . PRO A 1 98 ? 19.344 7.928 -22.370 1.00 65.88 98 PRO A N 1
ATOM 775 C CA . PRO A 1 98 ? 20.331 7.143 -23.082 1.00 65.88 98 PRO A CA 1
ATOM 776 C C . PRO A 1 98 ? 19.993 7.143 -24.579 1.00 65.88 98 PRO A C 1
ATOM 778 O O . PRO A 1 98 ? 18.813 7.246 -24.941 1.00 65.88 98 PRO A O 1
ATOM 781 N N . PRO A 1 99 ? 21.000 7.114 -25.465 1.00 72.56 99 PRO A N 1
ATOM 782 C CA . PRO A 1 99 ? 20.744 6.977 -26.893 1.00 72.56 99 PRO A CA 1
ATOM 783 C C . PRO A 1 99 ? 19.787 5.802 -27.150 1.00 72.56 99 PRO A C 1
ATOM 785 O O . PRO A 1 99 ? 19.724 4.868 -26.358 1.00 72.56 99 PRO A O 1
ATOM 788 N N . SER A 1 100 ? 19.032 5.865 -28.251 1.00 70.31 100 SER A N 1
ATOM 789 C CA . SER A 1 100 ? 17.934 4.929 -28.557 1.00 70.31 100 SER A CA 1
ATOM 790 C C . SER A 1 100 ? 18.323 3.438 -28.558 1.00 70.31 100 SER A C 1
ATOM 792 O O . SER A 1 100 ? 17.416 2.617 -28.524 1.00 70.31 100 SER A O 1
ATOM 794 N N . ASP A 1 101 ? 19.621 3.123 -28.575 1.00 73.44 101 ASP A N 1
ATOM 795 C CA . ASP A 1 101 ? 20.218 1.788 -28.434 1.00 73.44 101 ASP A CA 1
ATOM 796 C C . ASP A 1 101 ? 21.384 1.848 -27.426 1.00 73.44 101 ASP A C 1
ATOM 798 O O . ASP A 1 101 ? 22.560 1.806 -27.795 1.00 73.44 101 ASP A O 1
ATOM 802 N N . ASP A 1 102 ? 21.087 2.040 -26.140 1.00 77.31 102 ASP A N 1
ATOM 803 C CA . ASP A 1 102 ? 22.088 1.860 -25.084 1.00 77.31 102 ASP A CA 1
ATOM 804 C C . ASP A 1 102 ? 22.101 0.399 -24.615 1.00 77.31 102 ASP A C 1
ATOM 806 O O . ASP A 1 102 ? 21.451 0.022 -23.638 1.00 77.31 102 ASP A O 1
ATOM 810 N N . ASP A 1 103 ? 22.877 -0.425 -25.318 1.00 80.19 103 ASP A N 1
ATOM 811 C CA . ASP A 1 103 ? 23.104 -1.838 -24.995 1.00 80.19 103 ASP A CA 1
ATOM 812 C C . ASP A 1 103 ? 23.990 -2.033 -23.747 1.00 80.19 103 ASP A C 1
ATOM 814 O O . ASP A 1 103 ? 24.461 -3.139 -23.483 1.00 80.19 103 ASP A O 1
ATOM 818 N N . SER A 1 104 ? 24.239 -0.995 -22.940 1.00 77.56 104 SER A N 1
ATOM 819 C CA . SER A 1 104 ? 25.031 -1.119 -21.706 1.00 77.56 104 SER A CA 1
ATOM 820 C C . SER A 1 104 ? 24.471 -2.176 -20.741 1.00 77.56 104 SER A C 1
ATOM 822 O O . SER A 1 104 ? 25.240 -2.808 -20.019 1.00 77.56 104 SER A O 1
ATOM 824 N N . LEU A 1 105 ? 23.157 -2.440 -20.774 1.00 72.69 105 LEU A N 1
ATOM 825 C CA . LEU A 1 105 ? 22.538 -3.549 -20.033 1.00 72.69 105 LEU A CA 1
ATOM 826 C C . LEU A 1 105 ? 22.988 -4.933 -20.532 1.00 72.69 105 LEU A C 1
ATOM 828 O O . LEU A 1 105 ? 23.069 -5.871 -19.742 1.00 72.69 105 LEU A O 1
ATOM 832 N N . LEU A 1 106 ? 23.289 -5.068 -21.826 1.00 78.94 106 LEU A N 1
ATOM 833 C CA . LEU A 1 106 ? 23.715 -6.325 -22.444 1.00 78.94 106 LEU A CA 1
ATOM 834 C C . LEU A 1 106 ? 25.184 -6.653 -22.148 1.00 78.94 106 LEU A C 1
ATOM 836 O O . LEU A 1 106 ? 25.528 -7.827 -22.054 1.00 78.94 106 LEU A O 1
ATOM 840 N N . TYR A 1 107 ? 26.035 -5.633 -22.006 1.00 79.50 107 TYR A N 1
ATOM 841 C CA . TYR A 1 107 ? 27.491 -5.794 -21.864 1.00 79.50 107 TYR A CA 1
ATOM 842 C C . TYR A 1 107 ? 28.029 -5.543 -20.441 1.00 79.50 107 TYR A C 1
ATOM 844 O O . TYR A 1 107 ? 29.243 -5.563 -20.244 1.00 79.50 107 TYR A O 1
ATOM 852 N N . GLY A 1 108 ? 27.159 -5.250 -19.466 1.00 79.12 108 GLY A N 1
ATOM 853 C CA . GLY A 1 108 ? 27.552 -4.982 -18.073 1.00 79.12 108 GLY A CA 1
ATOM 854 C C . GLY A 1 108 ? 26.744 -5.726 -17.006 1.00 79.12 108 GLY A C 1
ATOM 855 O O . GLY A 1 108 ? 27.121 -5.700 -15.830 1.00 79.12 108 GLY A O 1
ATOM 856 N N . GLY A 1 109 ? 25.658 -6.404 -17.391 1.00 85.06 109 GLY A N 1
ATOM 857 C CA . GLY A 1 109 ? 24.763 -7.079 -16.451 1.00 85.06 109 GLY A CA 1
ATOM 858 C C . GLY A 1 109 ? 25.410 -8.268 -15.737 1.00 85.06 109 GLY A C 1
ATOM 859 O O . GLY A 1 109 ? 25.102 -8.533 -14.579 1.00 85.06 109 GLY A O 1
ATOM 860 N N . GLU A 1 110 ? 26.347 -8.970 -16.377 1.00 89.06 110 GLU A N 1
ATOM 861 C CA . GLU A 1 110 ? 27.057 -10.099 -15.775 1.00 89.06 110 GLU A CA 1
ATOM 862 C C . GLU A 1 110 ? 28.000 -9.665 -14.648 1.00 89.06 110 GLU A C 1
ATOM 864 O O . GLU A 1 110 ? 28.117 -10.365 -13.639 1.00 89.06 110 GLU A O 1
ATOM 869 N N . SER A 1 111 ? 28.637 -8.499 -14.790 1.00 89.38 111 SER A N 1
ATOM 870 C CA . SER A 1 111 ? 29.504 -7.941 -13.751 1.00 89.38 111 SER A CA 1
ATOM 871 C C . SER A 1 111 ? 28.671 -7.452 -12.574 1.00 89.38 111 SER A C 1
ATOM 873 O O . SER A 1 111 ? 28.971 -7.802 -11.435 1.00 89.38 111 SER A O 1
ATOM 875 N N . GLU A 1 112 ? 27.593 -6.709 -12.846 1.00 90.19 112 GLU A N 1
ATOM 876 C CA . GLU A 1 112 ? 26.671 -6.224 -11.812 1.00 90.19 112 GLU A CA 1
ATOM 877 C C . GLU A 1 112 ? 26.039 -7.387 -11.033 1.00 90.19 112 GLU A C 1
ATOM 879 O O . GLU A 1 112 ? 26.003 -7.379 -9.800 1.00 90.19 112 GLU A O 1
ATOM 884 N N . LEU A 1 113 ? 25.610 -8.439 -11.738 1.00 91.75 113 LEU A N 1
ATOM 885 C CA . LEU A 1 113 ? 25.074 -9.648 -11.120 1.00 91.75 113 LEU A CA 1
ATOM 886 C C . LEU A 1 113 ? 26.121 -10.346 -10.245 1.00 91.75 113 LEU A C 1
ATOM 888 O O . LEU A 1 113 ? 25.811 -10.770 -9.131 1.00 91.75 113 LEU A O 1
ATOM 892 N N . ASN A 1 114 ? 27.358 -10.471 -10.725 1.00 94.81 114 ASN A N 1
ATOM 893 C CA . ASN A 1 114 ? 28.433 -11.094 -9.960 1.00 94.81 114 ASN A CA 1
ATOM 894 C C . ASN A 1 114 ? 28.775 -10.289 -8.694 1.00 94.81 114 ASN A C 1
ATOM 896 O O . ASN A 1 114 ? 28.979 -10.877 -7.630 1.00 94.81 114 ASN A O 1
ATOM 900 N N . ASP A 1 115 ? 28.773 -8.959 -8.780 1.00 95.88 115 ASP A N 1
ATOM 901 C CA . ASP A 1 115 ? 28.979 -8.079 -7.631 1.00 95.88 115 ASP A CA 1
ATOM 902 C C . ASP A 1 115 ? 27.852 -8.244 -6.602 1.00 95.88 115 ASP A C 1
ATOM 904 O O . ASP A 1 115 ? 28.117 -8.452 -5.413 1.00 95.88 115 ASP A O 1
ATOM 908 N N . ALA A 1 116 ? 26.594 -8.260 -7.051 1.00 94.62 116 ALA A N 1
ATOM 909 C CA . ALA A 1 116 ? 25.436 -8.489 -6.190 1.00 94.62 116 ALA A CA 1
ATOM 910 C C . ALA A 1 116 ? 25.475 -9.870 -5.507 1.00 94.62 116 ALA A C 1
ATOM 912 O O . ALA A 1 116 ? 25.208 -9.987 -4.306 1.00 94.62 116 ALA A O 1
ATOM 913 N N . LEU A 1 117 ? 25.860 -10.922 -6.237 1.00 96.75 117 LEU A N 1
ATOM 914 C CA . LEU A 1 117 ? 26.019 -12.269 -5.681 1.00 96.75 117 LEU A CA 1
ATOM 915 C C . LEU A 1 117 ? 27.129 -12.325 -4.626 1.00 96.75 117 LEU A C 1
ATOM 917 O O . LEU A 1 117 ? 26.943 -12.948 -3.579 1.00 96.75 117 LEU A O 1
ATOM 921 N N . GLN A 1 118 ? 28.256 -11.647 -4.851 1.00 96.31 118 GLN A N 1
ATOM 922 C CA . GLN A 1 118 ? 29.329 -11.567 -3.858 1.00 96.31 118 GLN A CA 1
ATOM 923 C C . GLN A 1 118 ? 28.908 -10.811 -2.598 1.00 96.31 118 GLN A C 1
ATOM 925 O O . GLN A 1 118 ? 29.283 -11.218 -1.496 1.00 96.31 118 GLN A O 1
ATOM 930 N N . VAL A 1 119 ? 28.147 -9.721 -2.734 1.00 96.69 119 VAL A N 1
ATOM 931 C CA . VAL A 1 119 ? 27.584 -8.996 -1.585 1.00 96.69 119 VAL A CA 1
ATOM 932 C C . VAL A 1 119 ? 26.691 -9.929 -0.772 1.00 96.69 119 VAL A C 1
ATOM 934 O O . VAL A 1 119 ? 26.917 -10.099 0.425 1.00 96.69 119 VAL A O 1
ATOM 937 N N . ARG A 1 120 ? 25.761 -10.626 -1.432 1.00 96.31 120 ARG A N 1
ATOM 938 C CA . ARG A 1 120 ? 24.851 -11.569 -0.773 1.00 96.31 120 ARG A CA 1
ATOM 939 C C . ARG A 1 120 ? 25.591 -12.714 -0.081 1.00 96.31 120 ARG A C 1
ATOM 941 O O . ARG A 1 120 ? 25.249 -13.075 1.041 1.00 96.31 120 ARG A O 1
ATOM 948 N N . GLN A 1 121 ? 26.618 -13.278 -0.719 1.00 95.94 121 GLN A N 1
ATOM 949 C CA . GLN A 1 121 ? 27.430 -14.330 -0.105 1.00 95.94 121 GLN A CA 1
ATOM 950 C C . GLN A 1 121 ? 28.115 -13.821 1.169 1.00 95.94 121 GLN A C 1
ATOM 952 O O . GLN A 1 121 ? 28.080 -14.498 2.193 1.00 95.94 121 GLN A O 1
ATOM 957 N N . LYS A 1 122 ? 28.668 -12.601 1.144 1.00 95.44 122 LYS A N 1
ATOM 958 C CA . LYS A 1 122 ? 29.277 -11.980 2.331 1.00 95.44 122 LYS A CA 1
ATOM 959 C C . LYS A 1 122 ? 28.258 -11.753 3.447 1.00 95.44 122 LYS A C 1
ATOM 961 O O . LYS A 1 122 ? 28.598 -11.970 4.606 1.00 95.44 122 LYS A O 1
ATOM 966 N N . GLU A 1 123 ? 27.037 -11.333 3.128 1.00 95.06 123 GLU A N 1
ATOM 967 C CA . GLU A 1 123 ? 25.956 -11.177 4.114 1.00 95.06 123 GLU A CA 1
ATOM 968 C C . GLU A 1 123 ? 25.585 -12.518 4.761 1.00 95.06 123 GLU A C 1
ATOM 970 O O . GLU A 1 123 ? 25.513 -12.616 5.988 1.00 95.06 123 GLU A O 1
ATOM 975 N N . ILE A 1 124 ? 25.429 -13.570 3.951 1.00 92.88 124 ILE A N 1
ATOM 976 C CA . ILE A 1 124 ? 25.152 -14.933 4.424 1.00 92.88 124 ILE A CA 1
ATOM 977 C C . ILE A 1 124 ? 26.290 -15.437 5.316 1.00 92.88 124 ILE A C 1
ATOM 979 O O . ILE A 1 124 ? 26.042 -15.981 6.393 1.00 92.88 124 ILE A O 1
ATOM 983 N N . ASP A 1 125 ? 27.542 -15.236 4.907 1.00 95.12 125 ASP A N 1
ATOM 984 C CA . ASP A 1 125 ? 28.711 -15.663 5.674 1.00 95.12 125 ASP A CA 1
ATOM 985 C C . ASP A 1 125 ? 28.813 -14.917 7.010 1.00 95.12 125 ASP A C 1
ATOM 987 O O . ASP A 1 125 ? 29.133 -15.524 8.035 1.00 95.12 125 ASP A O 1
ATOM 991 N N . GLN A 1 126 ? 28.497 -13.619 7.032 1.00 93.06 126 GLN A N 1
ATOM 992 C CA . GLN A 1 126 ? 28.443 -12.823 8.260 1.00 93.06 126 GLN A CA 1
ATOM 993 C C . GLN A 1 126 ? 27.351 -13.319 9.205 1.00 93.06 126 GLN A C 1
ATOM 995 O O . GLN A 1 126 ? 27.622 -13.516 10.391 1.00 93.06 126 GLN A O 1
ATOM 1000 N N . TYR A 1 127 ? 26.148 -13.564 8.685 1.00 89.19 127 TYR A N 1
ATOM 1001 C CA . TYR A 1 127 ? 25.038 -14.107 9.461 1.00 89.19 127 TYR A CA 1
ATOM 1002 C C . TYR A 1 127 ? 25.378 -15.489 10.038 1.00 89.19 127 TYR A C 1
ATOM 1004 O O . TYR A 1 127 ? 25.263 -15.722 11.240 1.00 89.19 127 TYR A O 1
ATOM 1012 N N . ASN A 1 128 ? 25.921 -16.387 9.214 1.00 86.31 128 ASN A N 1
ATOM 1013 C CA . ASN A 1 128 ? 26.356 -17.713 9.651 1.00 86.31 128 ASN A CA 1
ATOM 1014 C C . ASN A 1 128 ? 27.490 -17.645 10.686 1.00 86.31 128 ASN A C 1
ATOM 1016 O O . ASN A 1 128 ? 27.543 -18.460 11.609 1.00 86.31 128 ASN A O 1
ATOM 1020 N N . ALA A 1 129 ? 28.407 -16.683 10.560 1.00 87.00 129 ALA A N 1
ATOM 1021 C CA . ALA A 1 129 ? 29.463 -16.462 11.541 1.00 87.00 129 ALA A CA 1
ATOM 1022 C C . ALA A 1 129 ? 28.919 -15.931 12.876 1.00 87.00 129 ALA A C 1
ATOM 1024 O O . ALA A 1 129 ? 29.456 -16.301 13.920 1.00 87.00 129 ALA A O 1
ATOM 1025 N N . GLN A 1 130 ? 27.876 -15.093 12.864 1.00 82.56 130 GLN A N 1
ATOM 1026 C CA . GLN A 1 130 ? 27.167 -14.668 14.077 1.00 82.56 130 GLN A CA 1
ATOM 1027 C C . GLN A 1 130 ? 26.491 -15.867 14.748 1.00 82.56 130 GLN A C 1
ATOM 1029 O O . GLN A 1 130 ? 26.778 -16.145 15.911 1.00 82.56 130 GLN A O 1
ATOM 1034 N N . LEU A 1 131 ? 25.746 -16.670 13.983 1.00 76.19 131 LEU A N 1
ATOM 1035 C CA . LEU A 1 131 ? 25.079 -17.874 14.485 1.00 76.19 131 LEU A CA 1
ATOM 1036 C C . LEU A 1 131 ? 26.071 -18.871 15.119 1.00 76.19 131 LEU A C 1
ATOM 1038 O O . LEU A 1 131 ? 25.824 -19.426 16.185 1.00 76.19 131 LEU A O 1
ATOM 1042 N N . ARG A 1 132 ? 27.246 -19.062 14.495 1.00 74.75 132 ARG A N 1
ATOM 1043 C CA . ARG A 1 132 ? 28.321 -19.932 15.015 1.00 74.75 132 ARG A CA 1
ATOM 1044 C C . ARG A 1 132 ? 29.026 -19.384 16.260 1.00 74.75 132 ARG A C 1
ATOM 1046 O O . ARG A 1 132 ? 29.659 -20.153 16.985 1.00 74.75 132 ARG A O 1
ATOM 1053 N N . LYS A 1 133 ? 28.998 -18.066 16.480 1.00 71.56 133 LYS A N 1
ATOM 1054 C CA . LYS A 1 133 ? 29.516 -17.436 17.706 1.00 71.56 133 LYS A CA 1
ATOM 1055 C C . LYS A 1 133 ? 28.513 -17.568 18.847 1.00 71.56 133 LYS A C 1
ATOM 1057 O O . LYS A 1 133 ? 28.929 -17.850 19.965 1.00 71.56 133 LYS A O 1
ATOM 1062 N N . GLU A 1 134 ? 27.226 -17.431 18.549 1.00 59.22 134 GLU A N 1
ATOM 1063 C CA . GLU A 1 134 ? 26.131 -17.635 19.505 1.00 59.22 134 GLU A CA 1
ATOM 1064 C C . GLU A 1 134 ? 26.000 -19.110 19.921 1.00 59.22 134 GLU A C 1
ATOM 1066 O O . GLU A 1 134 ? 25.663 -19.405 21.061 1.00 59.22 134 GLU A O 1
ATOM 1071 N N . SER A 1 135 ? 26.387 -20.057 19.060 1.00 55.66 135 SER A N 1
ATOM 1072 C CA . SER A 1 135 ? 26.379 -21.494 19.366 1.00 55.66 135 SER A CA 1
ATOM 1073 C C . SER A 1 135 ? 27.606 -22.009 20.149 1.00 55.66 135 SER A C 1
ATOM 1075 O O . SER A 1 135 ? 27.863 -23.214 20.140 1.00 55.66 135 SER A O 1
ATOM 1077 N N . LYS A 1 136 ? 28.419 -21.134 20.763 1.00 52.12 136 LYS A N 1
ATOM 1078 C CA . LYS A 1 136 ? 29.555 -21.524 21.631 1.00 52.12 136 LYS A CA 1
ATOM 1079 C C . LYS A 1 136 ? 29.295 -21.362 23.137 1.00 52.12 136 LYS A C 1
ATOM 1081 O O . LYS A 1 136 ? 30.201 -21.645 23.919 1.00 52.12 136 LYS A O 1
ATOM 1086 N N . GLU A 1 137 ? 28.085 -20.988 23.547 1.00 37.22 137 GLU A N 1
ATOM 1087 C CA . GLU A 1 137 ? 27.606 -21.179 24.925 1.00 37.22 137 GLU A CA 1
ATOM 1088 C C . GLU A 1 137 ? 26.785 -22.478 25.047 1.00 37.22 137 GLU A C 1
ATOM 1090 O O . GLU A 1 137 ? 26.156 -22.894 24.070 1.00 37.22 137 GLU A O 1
ATOM 1095 N N . PRO A 1 138 ? 26.828 -23.179 26.200 1.00 44.31 138 PRO A N 1
ATOM 1096 C CA . PRO A 1 138 ? 26.213 -24.492 26.337 1.00 44.31 138 PRO A CA 1
ATOM 1097 C C . PRO A 1 138 ? 24.686 -24.377 26.428 1.00 44.31 138 PRO A C 1
ATOM 1099 O O . PRO A 1 138 ? 24.166 -23.548 27.162 1.00 44.31 138 PRO A O 1
ATOM 1102 N N . GLU A 1 139 ? 24.009 -25.251 25.681 1.00 45.81 139 GLU A N 1
ATOM 1103 C CA . GLU A 1 139 ? 22.602 -25.666 25.792 1.00 45.81 139 GLU A CA 1
ATOM 1104 C C . GLU A 1 139 ? 21.588 -24.642 26.337 1.00 45.81 139 GLU A C 1
ATOM 1106 O O . GLU A 1 139 ? 21.355 -24.522 27.538 1.00 45.81 139 GLU A O 1
ATOM 1111 N N . GLY A 1 140 ? 20.870 -23.998 25.414 1.00 36.44 140 GLY A N 1
ATOM 1112 C CA . GLY A 1 140 ? 19.717 -23.163 25.736 1.00 36.44 140 GLY A CA 1
ATOM 1113 C C . GLY A 1 140 ? 18.866 -22.831 24.513 1.00 36.44 140 GLY A C 1
ATOM 1114 O O . GLY A 1 140 ? 18.899 -21.712 24.028 1.00 36.44 140 GLY A O 1
ATOM 1115 N N . SER A 1 141 ? 18.109 -23.815 24.013 1.00 46.41 141 SER A N 1
ATOM 1116 C CA . SER A 1 141 ? 16.874 -23.639 23.221 1.00 46.41 141 SER A CA 1
ATOM 1117 C C . SER A 1 141 ? 16.850 -22.498 22.174 1.00 46.41 141 SER A C 1
ATOM 1119 O O . SER A 1 141 ? 16.058 -21.560 22.280 1.00 46.41 141 SER A O 1
ATOM 1121 N N . GLY A 1 142 ? 17.626 -22.629 21.096 1.00 46.97 142 GLY A N 1
ATOM 1122 C CA . GLY A 1 142 ? 17.305 -22.006 19.801 1.00 46.97 142 GLY A CA 1
ATOM 1123 C C . GLY A 1 142 ? 16.450 -22.956 18.943 1.00 46.97 142 GLY A C 1
ATOM 1124 O O . GLY A 1 142 ? 16.550 -24.172 19.125 1.00 46.97 142 GLY A O 1
ATOM 1125 N N . PRO A 1 143 ? 15.587 -22.463 18.032 1.00 48.66 143 PRO A N 1
ATOM 1126 C CA . PRO A 1 143 ? 14.703 -23.318 17.242 1.00 48.66 143 PRO A CA 1
ATOM 1127 C C . PRO A 1 143 ? 15.534 -24.305 16.421 1.00 48.66 143 PRO A C 1
ATOM 1129 O O . PRO A 1 143 ? 16.393 -23.917 15.632 1.00 48.66 143 PRO A O 1
ATOM 1132 N N . SER A 1 144 ? 15.295 -25.596 16.646 1.00 55.81 144 SER A N 1
ATOM 1133 C CA . SER A 1 144 ? 16.085 -26.666 16.053 1.00 55.81 144 SER A CA 1
ATOM 1134 C C . SER A 1 144 ? 16.006 -26.622 14.524 1.00 55.81 144 SER A C 1
ATOM 1136 O O . SER A 1 144 ? 14.997 -27.016 13.927 1.00 55.81 144 SER A O 1
ATOM 1138 N N . LEU A 1 145 ? 17.105 -26.200 13.889 1.00 55.47 145 LEU A N 1
ATOM 1139 C CA . LEU A 1 145 ? 17.353 -26.308 12.444 1.00 55.47 145 LEU A CA 1
ATOM 1140 C C . LEU A 1 145 ? 17.203 -27.752 11.935 1.00 55.47 145 LEU A C 1
ATOM 1142 O O . LEU A 1 145 ? 17.028 -27.964 10.739 1.00 55.47 145 LEU A O 1
ATOM 1146 N N . SER A 1 146 ? 17.202 -28.748 12.830 1.00 59.59 146 SER A N 1
ATOM 1147 C CA . SER A 1 146 ? 16.903 -30.139 12.484 1.00 59.59 146 SER A CA 1
ATOM 1148 C C . SER A 1 146 ? 15.520 -30.307 11.847 1.00 59.59 146 SER A C 1
ATOM 1150 O O . SER A 1 146 ? 15.365 -31.145 10.968 1.00 59.59 146 SER A O 1
ATOM 1152 N N . SER A 1 147 ? 14.525 -29.508 12.252 1.00 61.19 147 SER A N 1
ATOM 1153 C CA . SER A 1 147 ? 13.165 -29.574 11.694 1.00 61.19 147 SER A CA 1
ATOM 1154 C C . SER A 1 147 ? 13.092 -29.011 10.272 1.00 61.19 147 SER A C 1
ATOM 1156 O O . SER A 1 147 ? 12.446 -29.601 9.410 1.00 61.19 147 SER A O 1
ATOM 1158 N N . ALA A 1 148 ? 13.816 -27.921 10.001 1.00 65.94 148 ALA A N 1
ATOM 1159 C CA . ALA A 1 148 ? 13.931 -27.341 8.667 1.00 65.94 148 ALA A CA 1
ATOM 1160 C C . ALA A 1 148 ? 14.738 -28.251 7.727 1.00 65.94 148 ALA A C 1
ATOM 1162 O O . ALA A 1 148 ? 14.328 -28.466 6.591 1.00 65.94 148 ALA A O 1
ATOM 1163 N N . ASN A 1 149 ? 15.827 -28.858 8.211 1.00 67.62 149 ASN A N 1
ATOM 1164 C CA . ASN A 1 149 ? 16.607 -29.819 7.427 1.00 67.62 149 ASN A CA 1
ATOM 1165 C C . ASN A 1 149 ? 15.797 -31.084 7.107 1.00 67.62 149 ASN A C 1
ATOM 1167 O O . ASN A 1 149 ? 15.823 -31.540 5.971 1.00 67.62 149 ASN A O 1
ATOM 1171 N N . ALA A 1 150 ? 15.005 -31.594 8.057 1.00 68.94 150 ALA A N 1
ATOM 1172 C CA . ALA A 1 150 ? 14.103 -32.722 7.819 1.00 68.94 150 ALA A CA 1
ATOM 1173 C C . ALA A 1 150 ? 12.983 -32.396 6.812 1.00 68.94 150 ALA A C 1
ATOM 1175 O O . ALA A 1 150 ? 12.516 -33.289 6.114 1.00 68.94 150 ALA A O 1
ATOM 1176 N N . PHE A 1 151 ? 12.558 -31.130 6.714 1.00 66.31 151 PHE A N 1
ATOM 1177 C CA . PHE A 1 151 ? 11.628 -30.667 5.681 1.00 66.31 151 PHE A CA 1
ATOM 1178 C C . PHE A 1 151 ? 12.301 -30.556 4.303 1.00 66.31 151 PHE A C 1
ATOM 1180 O O . PHE A 1 151 ? 11.718 -30.986 3.315 1.00 66.31 151 PHE A O 1
ATOM 1187 N N . VAL A 1 152 ? 13.536 -30.044 4.233 1.00 71.19 152 VAL A N 1
ATOM 1188 C CA . VAL A 1 152 ? 14.317 -29.946 2.981 1.00 71.19 152 VAL A CA 1
ATOM 1189 C C . VAL A 1 152 ? 14.702 -31.329 2.442 1.00 71.19 152 VAL A C 1
ATOM 1191 O O . VAL A 1 152 ? 14.678 -31.547 1.234 1.00 71.19 152 VAL A O 1
ATOM 1194 N N . GLU A 1 153 ? 15.013 -32.281 3.322 1.00 69.19 153 GLU A N 1
ATOM 1195 C CA . GLU A 1 153 ? 15.291 -33.677 2.956 1.00 69.19 153 GLU A CA 1
ATOM 1196 C C . GLU A 1 153 ? 14.023 -34.479 2.623 1.00 69.19 153 GLU A C 1
ATOM 1198 O O . GLU A 1 153 ? 14.115 -35.563 2.040 1.00 69.19 153 GLU A O 1
ATOM 1203 N N . LYS A 1 154 ? 12.828 -33.964 2.949 1.00 73.06 154 LYS A N 1
ATOM 1204 C CA . LYS A 1 154 ? 11.555 -34.601 2.605 1.00 73.06 154 LYS A CA 1
ATOM 1205 C C . LYS A 1 154 ? 11.272 -34.382 1.121 1.00 73.06 154 LYS A C 1
ATOM 1207 O O . LYS A 1 154 ? 10.541 -33.482 0.719 1.00 73.06 154 LYS A O 1
ATOM 1212 N N . VAL A 1 155 ? 11.851 -35.245 0.295 1.00 64.94 155 VAL A N 1
ATOM 1213 C CA . VAL A 1 155 ? 11.494 -35.356 -1.119 1.00 64.94 155 VAL A CA 1
ATOM 1214 C C . VAL A 1 155 ? 10.020 -35.757 -1.187 1.00 64.94 155 VAL A C 1
ATOM 1216 O O . VAL A 1 155 ? 9.635 -36.823 -0.706 1.00 64.94 155 VAL A O 1
ATOM 1219 N N . SER A 1 156 ? 9.183 -34.870 -1.727 1.00 53.53 156 SER A N 1
ATOM 1220 C CA . SER A 1 156 ? 7.767 -35.141 -1.975 1.00 53.53 156 SER A CA 1
ATOM 1221 C C . SER A 1 156 ? 7.642 -36.397 -2.835 1.00 53.53 156 SER A C 1
ATOM 1223 O O . SER A 1 156 ? 8.032 -36.399 -3.999 1.00 53.53 156 SER A O 1
ATOM 1225 N N . SER A 1 157 ? 7.100 -37.469 -2.264 1.00 62.06 157 SER A N 1
ATOM 1226 C CA . SER A 1 157 ? 6.762 -38.702 -2.980 1.00 62.06 157 SER A CA 1
ATOM 1227 C C . SER A 1 157 ? 5.430 -38.600 -3.733 1.00 62.06 157 SER A C 1
ATOM 1229 O O . SER A 1 157 ? 4.921 -39.609 -4.217 1.00 62.06 157 SER A O 1
ATOM 1231 N N . PHE A 1 158 ? 4.834 -37.406 -3.797 1.00 54.56 158 PHE A N 1
ATOM 1232 C CA . PHE A 1 158 ? 3.580 -37.180 -4.496 1.00 54.56 158 PHE A CA 1
ATOM 1233 C C . PHE A 1 158 ? 3.864 -36.948 -5.985 1.00 54.56 158 PHE A C 1
ATOM 1235 O O . PHE A 1 158 ? 4.281 -35.858 -6.383 1.00 54.56 158 PHE A O 1
ATOM 1242 N N . GLU A 1 159 ? 3.678 -37.996 -6.792 1.00 62.78 159 GLU A N 1
ATOM 1243 C CA . GLU A 1 159 ? 3.593 -37.893 -8.253 1.00 62.78 159 GLU A CA 1
ATOM 1244 C C . GLU A 1 159 ? 2.475 -36.891 -8.571 1.00 62.78 159 GLU A C 1
ATOM 1246 O O . GLU A 1 159 ? 1.380 -36.978 -8.012 1.00 62.78 159 GLU A O 1
ATOM 1251 N N . GLY A 1 160 ? 2.791 -35.861 -9.359 1.00 67.69 160 GLY A N 1
ATOM 1252 C CA . GLY A 1 160 ? 1.867 -34.763 -9.634 1.00 67.69 160 GLY A CA 1
ATOM 1253 C C . GLY A 1 160 ? 0.589 -35.231 -10.336 1.00 67.69 160 GLY A C 1
ATOM 1254 O O . GLY A 1 160 ? 0.397 -36.410 -10.625 1.00 67.69 160 GLY A O 1
ATOM 1255 N N . ALA A 1 161 ? -0.292 -34.289 -10.668 1.00 58.94 161 ALA A N 1
ATOM 1256 C CA . ALA A 1 161 ? -1.436 -34.555 -11.537 1.00 58.94 161 ALA A CA 1
ATOM 1257 C C . ALA A 1 161 ? -0.960 -34.818 -12.981 1.00 58.94 161 ALA A C 1
ATOM 1259 O O . ALA A 1 161 ? -1.109 -33.981 -13.871 1.00 58.94 161 ALA A O 1
ATOM 1260 N N . GLU A 1 162 ? -0.332 -35.969 -13.212 1.00 64.31 162 GLU A N 1
ATOM 1261 C CA . GLU A 1 162 ? -0.062 -36.468 -14.550 1.00 64.31 162 GLU A CA 1
ATOM 1262 C C . GLU A 1 162 ? -1.398 -36.779 -15.226 1.00 64.31 162 GLU A C 1
ATOM 1264 O O . GLU A 1 162 ? -2.327 -37.315 -14.614 1.00 64.31 162 GLU A O 1
ATOM 1269 N N . VAL A 1 163 ? -1.501 -36.444 -16.511 1.00 59.28 163 VAL A N 1
ATOM 1270 C CA . VAL A 1 163 ? -2.635 -36.851 -17.343 1.00 59.28 163 VAL A CA 1
ATOM 1271 C C . VAL A 1 163 ? -2.813 -38.370 -17.190 1.00 59.28 163 VAL A C 1
ATOM 1273 O O . VAL A 1 163 ? -1.837 -39.096 -17.397 1.00 59.28 163 VAL A O 1
ATOM 1276 N N . PRO A 1 164 ? -4.018 -38.876 -16.850 1.00 64.56 164 PRO A N 1
ATOM 1277 C CA . PRO A 1 164 ? -4.234 -40.304 -16.660 1.00 64.56 164 PRO A CA 1
ATOM 1278 C C . PRO A 1 164 ? -3.705 -41.086 -17.867 1.00 64.56 164 PRO A C 1
ATOM 1280 O O . PRO A 1 164 ? -4.128 -40.848 -19.003 1.00 64.56 164 PRO A O 1
ATOM 1283 N N . LYS A 1 165 ? -2.789 -42.036 -17.626 1.00 60.66 165 LYS A N 1
ATOM 1284 C CA . LYS A 1 165 ? -2.154 -42.897 -18.653 1.00 60.66 165 LYS A CA 1
ATOM 1285 C C . LYS A 1 165 ? -3.183 -43.740 -19.440 1.00 60.66 165 LYS A C 1
ATOM 1287 O O . LYS A 1 165 ? -2.864 -44.366 -20.441 1.00 60.66 165 LYS A O 1
ATOM 1292 N N . ASN A 1 166 ? -4.438 -43.713 -19.000 1.00 55.69 166 ASN A N 1
ATOM 1293 C CA . ASN A 1 166 ? -5.636 -44.333 -19.549 1.00 55.69 166 ASN A CA 1
ATOM 1294 C C . ASN A 1 166 ? -6.491 -43.397 -20.430 1.00 55.69 166 ASN A C 1
ATOM 1296 O O . ASN A 1 166 ? -7.649 -43.717 -20.707 1.00 55.69 166 ASN A O 1
ATOM 1300 N N . ARG A 1 167 ? -5.941 -42.295 -20.962 1.00 54.03 167 ARG A N 1
ATOM 1301 C CA . ARG A 1 167 ? -6.484 -41.719 -22.203 1.00 54.03 167 ARG A CA 1
ATOM 1302 C C . ARG A 1 167 ? -6.296 -42.744 -23.320 1.00 54.03 167 ARG A C 1
ATOM 1304 O O . ARG A 1 167 ? -5.239 -42.815 -23.940 1.00 54.03 167 ARG A O 1
ATOM 1311 N N . LYS A 1 168 ? -7.324 -43.561 -23.566 1.00 55.72 168 LYS A N 1
ATOM 1312 C CA . LYS A 1 168 ? -7.437 -44.336 -24.799 1.00 55.72 168 LYS A CA 1
ATOM 1313 C C . LYS A 1 168 ? -7.332 -43.352 -25.961 1.00 55.72 168 LYS A C 1
ATOM 1315 O O . LYS A 1 168 ? -8.288 -42.653 -26.274 1.00 55.72 168 LYS A O 1
ATOM 1320 N N . LEU A 1 169 ? -6.172 -43.310 -26.600 1.00 54.66 169 LEU A N 1
ATOM 1321 C CA . LEU A 1 169 ? -5.867 -42.477 -27.763 1.00 54.66 169 LEU A CA 1
ATOM 1322 C C . LEU A 1 169 ? -6.621 -42.938 -29.037 1.00 54.66 169 LEU A C 1
ATOM 1324 O O . LEU A 1 169 ? -6.154 -42.704 -30.143 1.00 54.66 169 LEU A O 1
ATOM 1328 N N . GLY A 1 170 ? -7.744 -43.653 -28.889 1.00 54.94 170 GLY A N 1
ATOM 1329 C CA . GLY A 1 170 ? -8.413 -44.391 -29.964 1.00 54.94 170 GLY A CA 1
ATOM 1330 C C . GLY A 1 170 ? -9.933 -44.541 -29.834 1.00 54.94 170 GLY A C 1
ATOM 1331 O O . GLY A 1 170 ? -10.514 -45.282 -30.616 1.00 54.94 170 GLY A O 1
ATOM 1332 N N . GLU A 1 171 ? -10.597 -43.861 -28.894 1.00 57.66 171 GLU A N 1
ATOM 1333 C CA . GLU A 1 171 ? -12.068 -43.775 -28.860 1.00 57.66 171 GLU A CA 1
ATOM 1334 C C . GLU A 1 171 ? -12.475 -42.302 -28.750 1.00 57.66 171 GLU A C 1
ATOM 1336 O O . GLU A 1 171 ? -12.577 -41.749 -27.658 1.00 57.66 171 GLU A O 1
ATOM 1341 N N . GLY A 1 172 ? -12.654 -41.672 -29.912 1.00 58.34 172 GLY A N 1
ATOM 1342 C CA . GLY A 1 172 ? -13.046 -40.271 -30.052 1.00 58.34 172 GLY A CA 1
ATOM 1343 C C . GLY A 1 172 ? -11.876 -39.380 -30.449 1.00 58.34 172 GLY A C 1
ATOM 1344 O O . GLY A 1 172 ? -11.409 -38.575 -29.646 1.00 58.34 172 GLY A O 1
ATOM 1345 N N . GLU A 1 173 ? -11.407 -39.517 -31.692 1.00 57.97 173 GLU A N 1
ATOM 1346 C CA . GLU A 1 173 ? -10.738 -38.408 -32.373 1.00 57.97 173 GLU A CA 1
ATOM 1347 C C . GLU A 1 173 ? -11.663 -37.195 -32.221 1.00 57.97 173 GLU A C 1
ATOM 1349 O O . GLU A 1 173 ? -12.828 -37.239 -32.620 1.00 57.97 173 GLU A O 1
ATOM 1354 N N . VAL A 1 174 ? -11.203 -36.176 -31.494 1.00 63.38 174 VAL A N 1
ATOM 1355 C CA . VAL A 1 174 ? -11.977 -34.952 -31.304 1.00 63.38 174 VAL A CA 1
ATOM 1356 C C . VAL A 1 174 ? -11.950 -34.236 -32.646 1.00 63.38 174 VAL A C 1
ATOM 1358 O O . VAL A 1 174 ? -11.022 -33.484 -32.930 1.00 63.38 174 VAL A O 1
ATOM 1361 N N . ASP A 1 175 ? -12.936 -34.536 -33.486 1.00 70.62 175 ASP A N 1
ATOM 1362 C CA . ASP A 1 175 ? -13.158 -33.837 -34.741 1.00 70.62 175 ASP A CA 1
ATOM 1363 C C . ASP A 1 175 ? -13.668 -32.433 -34.412 1.00 70.62 175 ASP A C 1
ATOM 1365 O O . ASP A 1 175 ? -14.799 -32.229 -33.953 1.00 70.62 175 ASP A O 1
ATOM 1369 N N . LEU A 1 176 ? -12.770 -31.460 -34.534 1.00 74.31 176 LEU A N 1
ATOM 1370 C CA . LEU A 1 176 ? -13.098 -30.059 -34.350 1.00 74.31 176 LEU A CA 1
ATOM 1371 C C . LEU A 1 176 ? -13.811 -29.580 -35.611 1.00 74.31 176 LEU A C 1
ATOM 1373 O O . LEU A 1 176 ? -13.178 -29.158 -36.575 1.00 74.31 176 LEU A O 1
ATOM 1377 N N . ASP A 1 177 ? -15.140 -29.622 -35.574 1.00 82.81 177 ASP A N 1
ATOM 1378 C CA . ASP A 1 177 ? -15.993 -29.026 -36.599 1.00 82.81 177 ASP A CA 1
ATOM 1379 C C . ASP A 1 177 ? -15.854 -27.491 -36.556 1.00 82.81 177 ASP A C 1
ATOM 1381 O O . ASP A 1 177 ? -16.529 -26.783 -35.795 1.00 82.81 177 ASP A O 1
ATOM 1385 N N . VAL A 1 178 ? -14.907 -26.989 -37.355 1.00 86.50 178 VAL A N 1
ATOM 1386 C CA . VAL A 1 178 ? -14.577 -25.562 -37.478 1.00 86.50 178 VAL A CA 1
ATOM 1387 C C . VAL A 1 178 ? -15.791 -24.767 -37.957 1.00 86.50 178 VAL A C 1
ATOM 1389 O O . VAL A 1 178 ? -16.019 -23.657 -37.474 1.00 86.50 178 VAL A O 1
ATOM 1392 N N . ASP A 1 179 ? -16.617 -25.343 -38.830 1.00 87.00 179 ASP A N 1
ATOM 1393 C CA . ASP A 1 179 ? -17.811 -24.683 -39.359 1.00 87.00 179 ASP A CA 1
ATOM 1394 C C . ASP A 1 179 ? -18.859 -24.495 -38.257 1.00 87.00 179 ASP A C 1
ATOM 1396 O O . ASP A 1 179 ? -19.459 -23.423 -38.124 1.00 87.00 179 ASP A O 1
ATOM 1400 N N . ARG A 1 180 ? -19.047 -25.500 -37.394 1.00 86.62 180 ARG A N 1
ATOM 1401 C CA . ARG A 1 180 ? -19.926 -25.394 -36.221 1.00 86.62 180 ARG A CA 1
ATOM 1402 C C . ARG A 1 180 ? -19.398 -24.404 -35.188 1.00 86.62 180 ARG A C 1
ATOM 1404 O O . ARG A 1 180 ? -20.198 -23.678 -34.592 1.00 86.62 180 ARG A O 1
ATOM 1411 N N . PHE A 1 181 ? -18.083 -24.353 -34.985 1.00 87.12 181 PHE A N 1
ATOM 1412 C CA . PHE A 1 181 ? -17.448 -23.378 -34.101 1.00 87.12 181 PHE A CA 1
ATOM 1413 C C . PHE A 1 181 ? -17.657 -21.940 -34.602 1.00 87.12 181 PHE A C 1
ATOM 1415 O O . PHE A 1 181 ? -18.157 -21.099 -33.851 1.00 87.12 181 PHE A O 1
ATOM 1422 N N . ILE A 1 182 ? -17.371 -21.671 -35.882 1.00 87.38 182 ILE A N 1
ATOM 1423 C CA . ILE A 1 182 ? -17.564 -20.346 -36.490 1.00 87.38 182 ILE A CA 1
ATOM 1424 C C . ILE A 1 182 ? -19.043 -19.955 -36.478 1.00 87.38 182 ILE A C 1
ATOM 1426 O O . ILE A 1 182 ? -19.372 -18.834 -36.100 1.00 87.38 182 ILE A O 1
ATOM 1430 N N . LYS A 1 183 ? -19.960 -20.879 -36.776 1.00 87.44 183 LYS A N 1
ATOM 1431 C CA . LYS A 1 183 ? -21.406 -20.615 -36.716 1.00 87.44 183 LYS A CA 1
ATOM 1432 C C . LYS A 1 183 ? -21.895 -20.302 -35.298 1.00 87.44 183 LYS A C 1
ATOM 1434 O O . LYS A 1 183 ? -22.786 -19.470 -35.121 1.00 87.44 183 LYS A O 1
ATOM 1439 N N . GLY A 1 184 ? -21.317 -20.947 -34.284 1.00 86.19 184 GLY A N 1
ATOM 1440 C CA . GLY A 1 184 ? -21.565 -20.620 -32.880 1.00 86.19 184 GLY A CA 1
ATOM 1441 C C . GLY A 1 184 ? -21.101 -19.204 -32.541 1.00 86.19 184 GLY A C 1
ATOM 1442 O O . GLY A 1 184 ? -21.854 -18.432 -31.950 1.00 86.19 184 GLY A O 1
ATOM 1443 N N . MET A 1 185 ? -19.902 -18.837 -32.992 1.00 83.31 185 MET A N 1
ATOM 1444 C CA . MET A 1 185 ? -19.345 -17.499 -32.811 1.00 83.31 185 MET A CA 1
ATOM 1445 C C . MET A 1 185 ? -20.171 -16.429 -33.542 1.00 83.31 185 MET A C 1
ATOM 1447 O O . MET A 1 185 ? -20.543 -15.428 -32.934 1.00 83.31 185 MET A O 1
ATOM 1451 N N . GLU A 1 186 ? -20.572 -16.668 -34.793 1.00 82.75 186 GLU A N 1
ATOM 1452 C CA . GLU A 1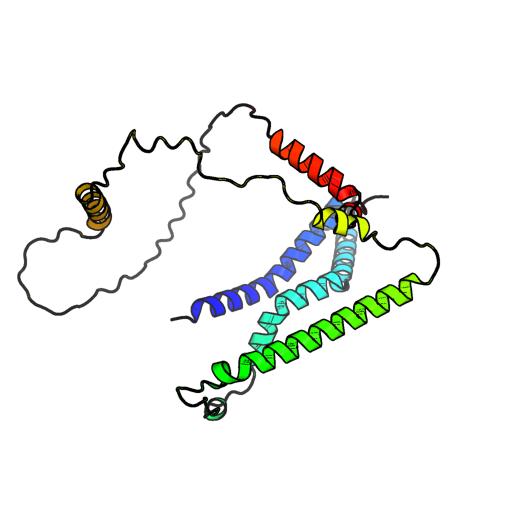 186 ? -21.474 -15.781 -35.537 1.00 82.75 186 GLU A CA 1
ATOM 1453 C C . GLU A 1 186 ? -22.832 -15.628 -34.851 1.00 82.75 186 GLU A C 1
ATOM 1455 O O . GLU A 1 186 ? -23.388 -14.536 -34.843 1.00 82.75 186 GLU A O 1
ATOM 1460 N N . SER A 1 187 ? -23.379 -16.688 -34.251 1.00 81.94 187 SER A N 1
ATOM 1461 C CA . SER A 1 187 ? -24.643 -16.603 -33.514 1.00 81.94 187 SER A CA 1
ATOM 1462 C C . SER A 1 187 ? -24.532 -15.760 -32.241 1.00 81.94 187 SER A C 1
ATOM 1464 O O . SER A 1 187 ? -25.519 -15.140 -31.841 1.00 81.94 187 SER A O 1
ATOM 1466 N N . VAL A 1 188 ? -23.367 -15.753 -31.589 1.00 82.06 188 VAL A N 1
ATOM 1467 C CA . VAL A 1 188 ? -23.091 -14.892 -30.429 1.00 82.06 188 VAL A CA 1
ATOM 1468 C C . VAL A 1 188 ? -22.881 -13.447 -30.888 1.00 82.06 188 VAL A C 1
ATOM 1470 O O . VAL A 1 188 ? -23.426 -12.528 -30.281 1.00 82.06 188 VAL A O 1
ATOM 1473 N N . MET A 1 189 ? -22.179 -13.242 -32.006 1.00 73.12 189 MET A N 1
ATOM 1474 C CA . MET A 1 189 ? -21.891 -11.915 -32.562 1.00 73.12 189 MET A CA 1
ATOM 1475 C C . MET A 1 189 ? -23.100 -11.256 -33.248 1.00 73.12 189 MET A C 1
ATOM 1477 O O . MET A 1 189 ? -23.267 -10.044 -33.152 1.00 73.12 189 MET A O 1
ATOM 1481 N N . LYS A 1 190 ? -24.002 -12.022 -33.877 1.00 63.53 190 LYS A N 1
ATOM 1482 C CA . LYS A 1 190 ? -25.224 -11.505 -34.530 1.00 63.53 190 LYS A CA 1
ATOM 1483 C C . LYS A 1 190 ? -26.227 -10.873 -33.569 1.00 63.53 190 LYS A C 1
ATOM 1485 O O . LYS A 1 190 ? -27.119 -10.166 -34.023 1.00 63.53 190 LYS A O 1
ATOM 1490 N N . ARG A 1 191 ? -26.080 -11.058 -32.253 1.00 57.59 191 ARG A N 1
ATOM 1491 C CA . ARG A 1 191 ? -26.878 -10.308 -31.270 1.00 57.59 191 ARG A CA 1
ATOM 1492 C C . ARG A 1 191 ? -26.516 -8.817 -31.202 1.00 57.59 191 ARG A C 1
ATOM 1494 O O . ARG A 1 191 ? -27.255 -8.072 -30.573 1.00 57.59 191 ARG A O 1
ATOM 1501 N N . TYR A 1 192 ? -25.432 -8.386 -31.855 1.00 53.47 192 TYR A N 1
ATOM 1502 C CA . TYR A 1 192 ? -24.954 -6.999 -31.841 1.00 53.47 192 TYR A CA 1
ATOM 1503 C C . TYR A 1 192 ? -25.253 -6.202 -33.120 1.00 53.47 192 TYR A C 1
ATOM 1505 O O . TYR A 1 192 ? -24.881 -5.035 -33.192 1.00 53.47 192 TYR A O 1
ATOM 1513 N N . VAL A 1 193 ? -25.930 -6.781 -34.120 1.00 48.06 193 VAL A N 1
ATOM 1514 C CA . VAL A 1 193 ? -26.281 -6.059 -35.356 1.00 48.06 193 VAL A CA 1
ATOM 1515 C C . VAL A 1 193 ? -27.801 -6.050 -35.527 1.00 48.06 193 VAL A C 1
ATOM 1517 O O . VAL A 1 193 ? -28.368 -7.077 -35.903 1.00 48.06 193 VAL A O 1
ATOM 1520 N N . PRO A 1 194 ? -28.494 -4.929 -35.258 1.00 45.59 194 PRO A N 1
ATOM 1521 C CA . PRO A 1 194 ? -29.889 -4.803 -35.643 1.00 45.59 194 PRO A CA 1
ATOM 1522 C C . PRO A 1 194 ? -29.968 -4.680 -37.173 1.00 45.59 194 PRO A C 1
ATOM 1524 O O . PRO A 1 194 ? -29.402 -3.759 -37.764 1.00 45.59 194 PRO A O 1
ATOM 1527 N N . GLU A 1 195 ? -30.667 -5.620 -37.818 1.00 48.09 195 GLU A N 1
ATOM 1528 C CA . GLU A 1 195 ? -30.990 -5.563 -39.248 1.00 48.09 195 GLU A CA 1
ATOM 1529 C C . GLU A 1 195 ? -31.740 -4.261 -39.561 1.00 48.09 195 GLU A C 1
ATOM 1531 O O . GLU A 1 195 ? -32.909 -4.088 -39.210 1.00 48.09 195 GLU A O 1
ATOM 1536 N N . SER A 1 196 ? -31.053 -3.341 -40.236 1.00 40.06 196 SER A N 1
ATOM 1537 C CA . SER A 1 196 ? -31.635 -2.115 -40.774 1.00 40.06 196 SER A CA 1
ATOM 1538 C C . SER A 1 196 ? -31.708 -2.238 -42.291 1.00 40.06 196 SER A C 1
ATOM 1540 O O . SER A 1 196 ? -30.730 -2.568 -42.956 1.00 40.06 196 SER A O 1
ATOM 1542 N N . ARG A 1 197 ? -32.920 -2.033 -42.803 1.00 43.56 197 ARG A N 1
ATOM 1543 C CA . ARG A 1 197 ? -33.340 -2.155 -44.202 1.00 43.56 197 ARG A CA 1
ATOM 1544 C C . ARG A 1 197 ? -32.727 -1.053 -45.072 1.00 43.56 197 ARG A C 1
ATOM 1546 O O . ARG A 1 197 ? -32.618 0.078 -44.617 1.00 43.56 197 ARG A O 1
ATOM 1553 N N . ASP A 1 198 ? -32.437 -1.428 -46.316 1.00 44.09 198 ASP A N 1
ATOM 1554 C CA . ASP A 1 198 ? -32.438 -0.641 -47.559 1.00 44.09 198 ASP A CA 1
ATOM 1555 C C . ASP A 1 198 ? -32.046 0.848 -47.493 1.00 44.09 198 ASP A C 1
ATOM 1557 O O . ASP A 1 198 ? -32.840 1.708 -47.109 1.00 44.09 198 ASP A O 1
ATOM 1561 N N . GLY A 1 199 ? -30.870 1.166 -48.043 1.00 38.66 199 GLY A N 1
ATOM 1562 C CA . GLY A 1 199 ? -30.506 2.525 -48.439 1.00 38.66 199 GLY A CA 1
ATOM 1563 C C . GLY A 1 199 ? -29.053 2.644 -48.890 1.00 38.66 199 GLY A C 1
ATOM 1564 O O . GLY A 1 199 ? -28.162 2.758 -48.056 1.00 38.66 199 GLY A O 1
ATOM 1565 N N . ASP A 1 200 ? -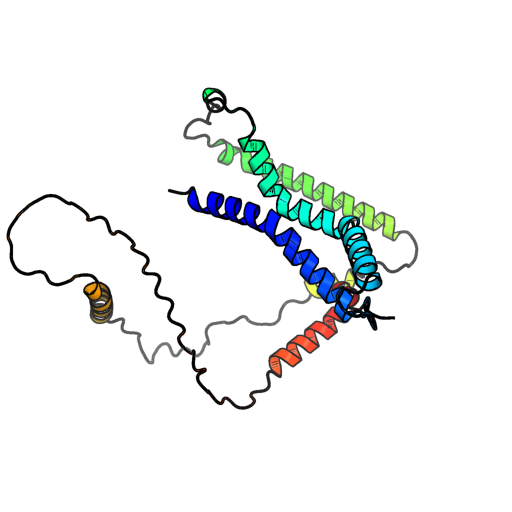28.827 2.647 -50.206 1.00 46.53 200 ASP A N 1
ATOM 1566 C CA . ASP A 1 200 ? -27.583 3.104 -50.838 1.00 46.53 200 ASP A CA 1
ATOM 1567 C C . ASP A 1 200 ? -27.214 4.502 -50.323 1.00 46.53 200 ASP A C 1
ATOM 1569 O O . ASP A 1 200 ? -27.930 5.474 -50.579 1.00 46.53 200 ASP A O 1
ATOM 1573 N N . THR A 1 201 ? -26.088 4.635 -49.625 1.00 40.69 201 THR A N 1
ATOM 1574 C CA . THR A 1 201 ? -25.298 5.874 -49.616 1.00 40.69 201 THR A CA 1
ATOM 1575 C C . THR A 1 201 ? -23.899 5.591 -49.086 1.00 40.69 201 THR A C 1
ATOM 1577 O O . THR A 1 201 ? -23.703 5.241 -47.926 1.00 40.69 201 THR A O 1
ATOM 1580 N N . GLU A 1 202 ? -22.914 5.759 -49.960 1.00 52.00 202 GLU A N 1
ATOM 1581 C CA . GLU A 1 202 ? -21.502 5.801 -49.607 1.00 52.00 202 GLU A CA 1
ATOM 1582 C C . GLU A 1 202 ? -21.256 7.087 -48.812 1.00 52.00 202 GLU A C 1
ATOM 1584 O O . GLU A 1 202 ? -21.364 8.186 -49.355 1.00 52.00 202 GLU A O 1
ATOM 1589 N N . SER A 1 203 ? -21.000 6.971 -47.509 1.00 40.66 203 SER A N 1
ATOM 1590 C CA . SER A 1 203 ? -20.572 8.102 -46.693 1.00 40.66 203 SER A CA 1
ATOM 1591 C C . SER A 1 203 ? -19.815 7.621 -45.461 1.00 40.66 203 SER A C 1
ATOM 1593 O O . SER A 1 203 ? -20.106 6.580 -44.881 1.00 40.66 203 SER A O 1
ATOM 1595 N N . GLU A 1 204 ? -18.808 8.410 -45.127 1.00 46.19 204 GLU A N 1
ATOM 1596 C CA . GLU A 1 204 ? -17.670 8.096 -44.280 1.00 46.19 204 GLU A CA 1
ATOM 1597 C C . GLU A 1 204 ? -18.009 7.675 -42.845 1.00 46.19 204 GLU A C 1
ATOM 1599 O O . GLU A 1 204 ? -19.040 8.028 -42.272 1.00 46.19 204 GLU A O 1
ATOM 1604 N N . GLU A 1 205 ? -17.068 6.925 -42.281 1.00 49.19 205 GLU A N 1
ATOM 1605 C CA . GLU A 1 205 ? -17.034 6.319 -40.956 1.00 49.19 205 GLU A CA 1
ATOM 1606 C C . GLU A 1 205 ? -17.266 7.346 -39.829 1.00 49.19 205 GLU A C 1
ATOM 1608 O O . GLU A 1 205 ? -16.340 7.845 -39.193 1.00 49.19 205 GLU A O 1
ATOM 1613 N N . GLN A 1 206 ? -18.532 7.643 -39.536 1.00 49.56 206 GLN A N 1
ATOM 1614 C CA . GLN A 1 206 ? -18.949 8.166 -38.239 1.00 49.56 206 GLN A CA 1
ATOM 1615 C C . GLN A 1 206 ? -19.269 6.982 -37.327 1.00 49.56 206 GLN A C 1
ATOM 1617 O O . GLN A 1 206 ? -20.402 6.507 -37.254 1.00 49.56 206 GLN A O 1
ATOM 1622 N N . ALA A 1 207 ? -18.249 6.491 -36.621 1.00 41.38 207 ALA A N 1
ATOM 1623 C CA . ALA A 1 207 ? -18.458 5.604 -35.488 1.00 41.38 207 ALA A CA 1
ATOM 1624 C C . ALA A 1 207 ? -19.092 6.409 -34.344 1.00 41.38 207 ALA A C 1
ATOM 1626 O O . ALA A 1 207 ? -18.463 7.238 -33.686 1.00 41.38 207 ALA A O 1
ATOM 1627 N N . SER A 1 208 ? -20.389 6.162 -34.213 1.00 47.41 208 SER A N 1
ATOM 1628 C CA . SER A 1 208 ? -21.349 6.693 -33.261 1.00 47.41 208 SER A CA 1
ATOM 1629 C C . SER A 1 208 ? -20.888 6.583 -31.802 1.00 47.41 208 SER A C 1
ATOM 1631 O O . SER A 1 208 ? -20.379 5.555 -31.358 1.00 47.41 208 SER A O 1
ATOM 1633 N N . SER A 1 209 ? -21.101 7.667 -31.058 1.00 51.75 209 SER A N 1
ATOM 1634 C CA . SER A 1 209 ? -20.946 7.773 -29.611 1.00 51.75 209 SER A CA 1
ATOM 1635 C C . SER A 1 209 ? -21.985 6.915 -28.884 1.00 51.75 209 SER A C 1
ATOM 1637 O O . SER A 1 209 ? -23.177 7.210 -28.965 1.00 51.75 209 SER A O 1
ATOM 1639 N N . SER A 1 210 ? -21.556 5.901 -28.128 1.00 39.97 210 SER A N 1
ATOM 1640 C CA . SER A 1 210 ? -22.426 5.257 -27.139 1.00 39.97 210 SER A CA 1
ATOM 1641 C C . SER A 1 210 ? -22.295 5.976 -25.799 1.00 39.97 210 SER A C 1
ATOM 1643 O O . SER A 1 210 ? -21.331 5.778 -25.055 1.00 39.97 210 SER A O 1
ATOM 1645 N N . ASP A 1 211 ? -23.276 6.829 -25.549 1.00 43.97 211 ASP A N 1
ATOM 1646 C CA . ASP A 1 211 ? -23.647 7.371 -24.251 1.00 43.97 211 ASP A CA 1
ATOM 1647 C C . ASP A 1 211 ? -24.044 6.207 -23.329 1.00 43.97 211 ASP A C 1
ATOM 1649 O O . ASP A 1 211 ? -24.924 5.415 -23.670 1.00 43.97 211 ASP A O 1
ATOM 1653 N N . MET A 1 212 ? -23.348 6.034 -22.205 1.00 49.81 212 MET A N 1
ATOM 1654 C CA . MET A 1 212 ? -23.783 5.096 -21.171 1.00 49.81 212 MET A CA 1
ATOM 1655 C C . MET A 1 212 ? -24.651 5.866 -20.185 1.00 49.81 212 MET A C 1
ATOM 1657 O O . MET A 1 212 ? -24.178 6.301 -19.136 1.00 49.81 212 MET A O 1
ATOM 1661 N N . GLU A 1 213 ? -25.926 6.027 -20.534 1.00 53.84 213 GLU A N 1
ATOM 1662 C CA . GLU A 1 213 ? -26.954 6.368 -19.558 1.00 53.84 213 GLU A CA 1
ATOM 1663 C C . GLU A 1 213 ? -27.122 5.163 -18.619 1.00 53.84 213 GLU A C 1
ATOM 1665 O O . GLU A 1 213 ? -27.705 4.136 -18.967 1.00 53.84 213 GLU A O 1
ATOM 1670 N N . PHE A 1 214 ? -26.511 5.259 -17.439 1.00 42.59 214 PHE A N 1
ATOM 1671 C CA . PHE A 1 214 ? -26.720 4.328 -16.339 1.00 42.59 214 PHE A CA 1
ATOM 1672 C C . PHE A 1 214 ? -28.097 4.617 -15.732 1.00 42.59 214 PHE A C 1
ATOM 1674 O O . PHE A 1 214 ? -28.267 5.577 -14.983 1.00 42.59 214 PHE A O 1
ATOM 1681 N N . ASP A 1 215 ? -29.079 3.810 -16.121 1.00 49.12 215 ASP A N 1
ATOM 1682 C CA . ASP A 1 215 ? -30.422 3.786 -15.545 1.00 49.12 215 ASP A CA 1
ATOM 1683 C C . ASP A 1 215 ? -30.352 3.231 -14.109 1.00 49.12 215 ASP A C 1
ATOM 1685 O O . ASP A 1 215 ? -30.201 2.025 -13.894 1.00 49.12 215 ASP A O 1
ATOM 1689 N N . GLU A 1 216 ? -30.413 4.128 -13.119 1.00 52.75 216 GLU A N 1
ATOM 1690 C CA . GLU A 1 216 ? -30.713 3.789 -11.726 1.00 52.75 216 GLU A CA 1
ATOM 1691 C C . GLU A 1 216 ? -32.169 3.308 -11.642 1.00 52.75 216 GLU A C 1
ATOM 1693 O O . GLU A 1 216 ? -33.096 4.098 -11.463 1.00 52.75 216 GLU A O 1
ATOM 1698 N N . SER A 1 217 ? -32.374 1.994 -11.738 1.00 47.56 217 SER A N 1
ATOM 1699 C CA . SER A 1 217 ? -33.589 1.368 -11.221 1.00 47.56 217 SER A CA 1
ATOM 1700 C C . SER A 1 217 ? -33.261 0.572 -9.960 1.00 47.56 217 SER A C 1
ATOM 1702 O O . SER A 1 217 ? -32.667 -0.507 -9.996 1.00 47.56 217 SER A O 1
ATOM 1704 N N . ASP A 1 218 ? -33.663 1.135 -8.821 1.00 53.56 218 ASP A N 1
ATOM 1705 C CA . ASP A 1 218 ? -33.827 0.415 -7.564 1.00 53.56 218 ASP A CA 1
ATOM 1706 C C . ASP A 1 218 ? -34.858 -0.702 -7.779 1.00 53.56 218 ASP A C 1
ATOM 1708 O O . ASP A 1 218 ? -36.067 -0.468 -7.779 1.00 53.56 218 ASP A O 1
ATOM 1712 N N . ASN A 1 219 ? -34.385 -1.930 -7.992 1.00 44.53 219 ASN A N 1
ATOM 1713 C CA . ASN A 1 219 ? -35.225 -3.120 -7.952 1.00 44.53 219 ASN A CA 1
ATOM 1714 C C . ASN A 1 219 ? -34.811 -3.991 -6.765 1.00 44.53 219 ASN A C 1
ATOM 1716 O O . ASN A 1 219 ? -33.987 -4.900 -6.860 1.00 44.53 219 ASN A O 1
ATOM 1720 N N . GLU A 1 220 ? -35.434 -3.675 -5.638 1.00 53.38 220 GLU A N 1
ATOM 1721 C CA . GLU A 1 220 ? -35.689 -4.542 -4.495 1.00 53.38 220 GLU A CA 1
ATOM 1722 C C . GLU A 1 220 ? -36.383 -5.842 -4.951 1.00 53.38 220 GLU A C 1
ATOM 1724 O O . GLU A 1 220 ? -37.602 -5.985 -4.949 1.00 53.38 220 GLU A O 1
ATOM 1729 N N . GLY A 1 221 ? -35.566 -6.791 -5.415 1.00 39.88 221 GLY A N 1
ATOM 1730 C CA . GLY A 1 221 ? -35.970 -8.110 -5.888 1.00 39.88 221 GLY A CA 1
ATOM 1731 C C . GLY A 1 221 ? -35.370 -9.213 -5.024 1.00 39.88 221 GLY A C 1
ATOM 1732 O O . GLY A 1 221 ? -34.195 -9.544 -5.151 1.00 39.88 221 GLY A O 1
ATOM 1733 N N . ASP A 1 222 ? -36.218 -9.759 -4.162 1.00 47.03 222 ASP A N 1
ATOM 1734 C CA . ASP A 1 222 ? -36.088 -10.981 -3.367 1.00 47.03 222 ASP A CA 1
ATOM 1735 C C . ASP A 1 222 ? -35.306 -12.101 -4.096 1.00 47.03 222 ASP A C 1
ATOM 1737 O O . ASP A 1 222 ? -35.806 -12.734 -5.031 1.00 47.03 222 ASP A O 1
ATOM 1741 N N . ILE A 1 223 ? -34.053 -12.342 -3.686 1.00 38.88 223 ILE A N 1
ATOM 1742 C CA . ILE A 1 223 ? -33.256 -13.476 -4.170 1.00 38.88 223 ILE A CA 1
ATOM 1743 C C . ILE A 1 223 ? -33.677 -14.707 -3.366 1.00 38.88 223 ILE A C 1
ATOM 1745 O O . ILE A 1 223 ? -33.110 -15.027 -2.323 1.00 38.88 223 ILE A O 1
ATOM 1749 N N . MET A 1 224 ? -34.681 -15.408 -3.892 1.00 43.34 224 MET A N 1
ATOM 1750 C CA . MET A 1 224 ? -34.970 -16.802 -3.567 1.00 43.34 224 MET A CA 1
ATOM 1751 C C . MET A 1 224 ? -33.691 -17.637 -3.707 1.00 43.34 224 MET A C 1
ATOM 1753 O O . MET A 1 224 ? -33.153 -17.807 -4.804 1.00 43.34 224 MET A O 1
ATOM 1757 N N . ALA A 1 225 ? -33.217 -18.164 -2.580 1.00 42.28 225 ALA A N 1
ATOM 1758 C CA . ALA A 1 225 ? -32.211 -19.209 -2.543 1.00 42.28 225 ALA A CA 1
ATOM 1759 C C . ALA A 1 225 ? -32.737 -20.440 -3.304 1.00 42.28 225 ALA A C 1
ATOM 1761 O O . ALA A 1 225 ? -33.867 -20.867 -3.054 1.00 42.28 225 ALA A O 1
ATOM 1762 N N . PRO A 1 226 ? -31.965 -21.043 -4.222 1.00 41.50 226 PRO A N 1
ATOM 1763 C CA . PRO A 1 226 ? -32.290 -22.376 -4.685 1.00 41.50 226 PRO A CA 1
ATOM 1764 C C . PRO A 1 226 ? -32.009 -23.353 -3.538 1.00 41.50 226 PRO A C 1
ATOM 1766 O O . PRO A 1 226 ? -30.854 -23.660 -3.242 1.00 41.50 226 PRO A O 1
ATOM 1769 N N . ASP A 1 227 ? -33.084 -23.824 -2.904 1.00 45.28 227 ASP A N 1
ATOM 1770 C CA . ASP A 1 227 ? -33.108 -25.043 -2.099 1.00 45.28 227 ASP A CA 1
ATOM 1771 C C . ASP A 1 227 ? -32.585 -26.202 -2.959 1.00 45.28 227 ASP A C 1
ATOM 1773 O O . ASP A 1 227 ? -33.284 -26.769 -3.803 1.00 45.28 227 ASP A O 1
ATOM 1777 N N . GLY A 1 228 ? -31.303 -26.501 -2.776 1.00 37.97 228 GLY A N 1
ATOM 1778 C CA . GLY A 1 228 ? -30.603 -27.643 -3.337 1.00 37.97 228 GLY A CA 1
ATOM 1779 C C . GLY A 1 228 ? -30.095 -28.508 -2.200 1.00 37.97 228 GLY A C 1
ATOM 1780 O O . GLY A 1 228 ? -28.920 -28.433 -1.845 1.00 37.97 228 GLY A O 1
ATOM 1781 N N . ASP A 1 229 ? -31.017 -29.287 -1.644 1.00 47.69 229 ASP A N 1
ATOM 1782 C CA . ASP A 1 229 ? -30.809 -30.401 -0.725 1.00 47.69 229 ASP A CA 1
ATOM 1783 C C . ASP A 1 229 ? -29.652 -31.285 -1.237 1.00 47.69 229 ASP A C 1
ATOM 1785 O O . ASP A 1 229 ? -29.801 -32.047 -2.192 1.00 47.69 229 ASP A O 1
ATOM 1789 N N . ASN A 1 230 ? -28.459 -31.110 -0.667 1.00 44.62 230 ASN A N 1
ATOM 1790 C CA . ASN A 1 230 ? -27.354 -32.049 -0.809 1.00 44.62 230 ASN A CA 1
ATOM 1791 C C . ASN A 1 230 ? -26.936 -32.455 0.597 1.00 44.62 230 ASN A C 1
ATOM 1793 O O . ASN A 1 230 ? -26.254 -31.721 1.314 1.00 44.62 230 ASN A O 1
ATOM 1797 N N . GLU A 1 231 ? -27.425 -33.631 0.962 1.00 48.97 231 GLU A N 1
ATOM 1798 C CA . GLU A 1 231 ? -27.073 -34.406 2.136 1.00 48.97 231 GLU A CA 1
ATOM 1799 C C . GLU A 1 231 ? -25.548 -34.470 2.328 1.00 48.97 231 GLU A C 1
ATOM 1801 O O . GLU A 1 231 ? -24.807 -34.910 1.451 1.00 48.97 231 GLU A O 1
ATOM 1806 N N . ASP A 1 232 ? -25.099 -34.007 3.494 1.00 51.41 232 ASP A N 1
ATOM 1807 C CA . ASP A 1 232 ? -24.225 -34.733 4.427 1.00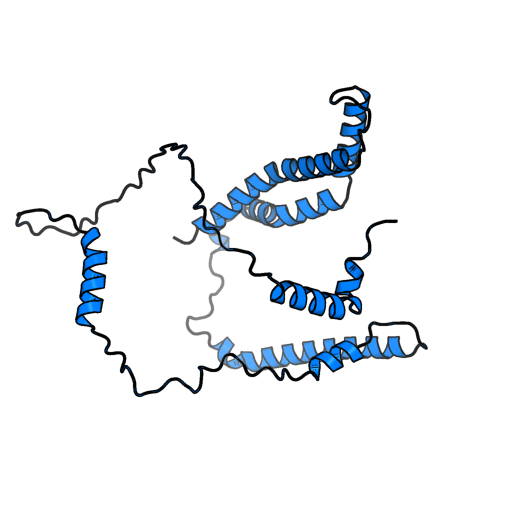 51.41 232 ASP A CA 1
ATOM 1808 C C . ASP A 1 232 ? -23.048 -35.542 3.837 1.00 51.41 232 ASP A C 1
ATOM 1810 O O . ASP A 1 232 ? -22.738 -36.661 4.246 1.00 51.41 232 ASP A O 1
ATOM 1814 N N . GLY A 1 233 ? -22.341 -34.955 2.874 1.00 49.78 233 GLY A N 1
ATOM 1815 C CA . GLY A 1 233 ? -21.002 -35.379 2.491 1.00 49.78 233 GLY A CA 1
ATOM 1816 C C . GLY A 1 233 ? -19.991 -34.740 3.427 1.00 49.78 233 GLY A C 1
ATOM 1817 O O . GLY A 1 233 ? -19.450 -33.687 3.100 1.00 49.78 233 GLY A O 1
ATOM 1818 N N . GLU A 1 234 ? -19.774 -35.357 4.591 1.00 60.19 234 GLU A N 1
ATOM 1819 C CA . GLU A 1 234 ? -18.754 -34.962 5.561 1.00 60.19 234 GLU A CA 1
ATOM 1820 C C . GLU A 1 234 ? -17.480 -34.476 4.859 1.00 60.19 234 GLU A C 1
ATOM 1822 O O . GLU A 1 234 ? -16.805 -35.223 4.144 1.00 60.19 234 GLU A O 1
ATOM 1827 N N . ASP A 1 235 ? -17.096 -33.232 5.136 1.00 60.47 235 ASP A N 1
ATOM 1828 C CA . ASP A 1 235 ? -15.812 -32.644 4.753 1.00 60.47 235 ASP A CA 1
ATOM 1829 C C . ASP A 1 235 ? -14.651 -33.270 5.564 1.00 60.47 235 ASP A C 1
ATOM 1831 O O . ASP A 1 235 ? -13.724 -32.608 6.032 1.00 60.47 235 ASP A O 1
ATOM 1835 N N . GLY A 1 236 ? -14.719 -34.585 5.797 1.00 70.56 236 GLY A N 1
ATOM 1836 C CA . GLY A 1 236 ? -13.786 -35.370 6.591 1.00 70.56 236 GLY A CA 1
ATOM 1837 C C . GLY A 1 236 ? -12.378 -35.337 6.009 1.00 70.56 236 GLY A C 1
ATOM 1838 O O . GLY A 1 236 ? -11.404 -35.415 6.757 1.00 70.56 236 GLY A O 1
ATOM 1839 N N . PHE A 1 237 ? -12.249 -35.132 4.694 1.00 77.38 237 PHE A N 1
ATOM 1840 C CA . PHE A 1 237 ? -10.959 -34.864 4.066 1.00 77.38 237 PHE A CA 1
ATOM 1841 C C . PHE A 1 237 ? -10.373 -33.529 4.537 1.00 77.38 237 PHE A C 1
ATOM 1843 O O . PHE A 1 237 ? -9.242 -33.516 5.025 1.00 77.38 237 PHE A O 1
ATOM 1850 N N . SER A 1 238 ? -11.123 -32.426 4.467 1.00 76.94 238 SER A N 1
ATOM 1851 C CA . SER A 1 238 ? -10.613 -31.116 4.892 1.00 76.94 238 SER A CA 1
ATOM 1852 C C . SER A 1 238 ? -10.408 -31.048 6.400 1.00 76.94 238 SER A C 1
ATOM 1854 O O . SER A 1 238 ? -9.438 -30.440 6.855 1.00 76.94 238 SER A O 1
ATOM 1856 N N . GLN A 1 239 ? -11.244 -31.727 7.191 1.00 81.31 239 GLN A N 1
ATOM 1857 C CA . GLN A 1 239 ? -11.041 -31.854 8.635 1.00 81.31 239 GLN A CA 1
ATOM 1858 C C . GLN A 1 239 ? -9.792 -32.683 8.963 1.00 81.31 239 GLN A C 1
ATOM 1860 O O . GLN A 1 239 ? -8.995 -32.270 9.805 1.00 81.31 239 GLN A O 1
ATOM 1865 N N . SER A 1 240 ? -9.567 -33.810 8.278 1.00 84.50 240 SER A N 1
ATOM 1866 C CA . SER A 1 240 ? -8.368 -34.643 8.456 1.00 84.50 240 SER A CA 1
ATOM 1867 C C . SER A 1 240 ? -7.096 -33.910 8.027 1.00 84.50 240 SER A C 1
ATOM 1869 O O . SER A 1 240 ? -6.098 -33.914 8.751 1.00 84.50 240 SER A O 1
ATOM 1871 N N . TYR A 1 241 ? -7.152 -33.202 6.898 1.00 81.69 241 TYR A N 1
ATOM 1872 C CA . TYR A 1 241 ? -6.068 -32.365 6.394 1.00 81.69 241 TYR A CA 1
ATOM 1873 C C . TYR A 1 241 ? -5.734 -31.231 7.370 1.00 81.69 241 TYR A C 1
ATOM 1875 O O . TYR A 1 241 ? -4.576 -31.058 7.756 1.00 81.69 241 TYR A O 1
ATOM 1883 N N . SER A 1 242 ? -6.754 -30.521 7.856 1.00 84.31 242 SER A N 1
ATOM 1884 C CA . SER A 1 242 ? -6.594 -29.448 8.843 1.00 84.31 242 SER A CA 1
ATOM 1885 C C . SER A 1 242 ? -6.067 -29.977 10.178 1.00 84.31 242 SER A C 1
ATOM 1887 O O . SER A 1 242 ? -5.205 -29.357 10.797 1.00 84.31 242 SER A O 1
ATOM 1889 N N . ALA A 1 243 ? -6.525 -31.150 10.625 1.00 85.50 243 ALA A N 1
ATOM 1890 C CA . ALA A 1 243 ? -6.035 -31.791 11.842 1.00 85.50 243 ALA A CA 1
ATOM 1891 C C . ALA A 1 243 ? -4.570 -32.242 11.713 1.00 85.50 243 ALA A C 1
ATOM 1893 O O . ALA A 1 243 ? -3.793 -32.063 12.656 1.00 85.50 243 ALA A O 1
ATOM 1894 N N . ALA A 1 244 ? -4.176 -32.788 10.559 1.00 86.19 244 ALA A N 1
ATOM 1895 C CA . ALA A 1 244 ? -2.797 -33.171 10.268 1.00 86.19 244 ALA A CA 1
ATOM 1896 C C . ALA A 1 244 ? -1.872 -31.945 10.230 1.00 86.19 244 ALA A C 1
ATOM 1898 O O . ALA A 1 244 ? -0.859 -31.930 10.931 1.00 86.19 244 ALA A O 1
ATOM 1899 N N . LEU A 1 245 ? -2.270 -30.884 9.519 1.00 83.69 245 LEU A N 1
ATOM 1900 C CA . LEU A 1 245 ? -1.540 -29.616 9.483 1.00 83.69 245 LEU A CA 1
ATOM 1901 C C . LEU A 1 245 ? -1.387 -29.012 10.878 1.00 83.69 245 LEU A C 1
ATOM 1903 O O . LEU A 1 245 ? -0.277 -28.707 11.303 1.00 83.69 245 LEU A O 1
ATOM 1907 N N . ASN A 1 246 ? -2.476 -28.906 11.640 1.00 83.19 246 ASN A N 1
ATOM 1908 C CA . ASN A 1 246 ? -2.426 -28.363 12.996 1.00 83.19 246 ASN A CA 1
ATOM 1909 C C . ASN A 1 246 ? -1.543 -29.210 13.923 1.00 83.19 246 ASN A C 1
ATOM 1911 O O . ASN A 1 246 ? -0.833 -28.665 14.768 1.00 83.19 246 ASN A O 1
ATOM 1915 N N . ARG A 1 247 ? -1.542 -30.541 13.776 1.00 83.44 247 ARG A N 1
ATOM 1916 C CA . ARG A 1 247 ? -0.660 -31.430 14.545 1.00 83.44 247 ARG A CA 1
ATOM 1917 C C . ARG A 1 247 ? 0.816 -31.194 14.226 1.00 83.44 247 ARG A C 1
ATOM 1919 O O . ARG A 1 247 ? 1.618 -31.171 15.158 1.00 83.44 247 ARG A O 1
ATOM 1926 N N . GLU A 1 248 ? 1.171 -31.013 12.958 1.00 81.44 248 GLU A N 1
ATOM 1927 C CA . GLU A 1 248 ? 2.549 -30.714 12.548 1.00 81.44 248 GLU A CA 1
ATOM 1928 C C . GLU A 1 248 ? 2.979 -29.313 13.018 1.00 81.44 248 GLU A C 1
ATOM 1930 O O . GLU A 1 248 ? 4.053 -29.141 13.608 1.00 81.44 248 GLU A O 1
ATOM 1935 N N . LEU A 1 249 ? 2.094 -28.325 12.867 1.00 81.88 249 LEU A N 1
ATOM 1936 C CA . LEU A 1 249 ? 2.360 -26.930 13.207 1.00 81.88 249 LEU A CA 1
ATOM 1937 C C . LEU A 1 249 ? 2.499 -26.688 14.714 1.00 81.88 249 LEU A C 1
ATOM 1939 O O . LEU A 1 249 ? 3.245 -25.787 15.092 1.00 81.88 249 LEU A O 1
ATOM 1943 N N . LYS A 1 250 ? 1.883 -27.502 15.584 1.00 80.25 250 LYS A N 1
ATOM 1944 C CA . LYS A 1 250 ? 1.984 -27.377 17.057 1.00 80.25 250 LYS A CA 1
ATOM 1945 C C . LYS A 1 250 ? 3.421 -27.326 17.591 1.00 80.25 250 LYS A C 1
ATOM 1947 O O . LYS A 1 250 ? 3.665 -26.669 18.598 1.00 80.25 250 LYS A O 1
ATOM 1952 N N . SER A 1 251 ? 4.371 -28.002 16.941 1.00 74.31 251 SER A N 1
ATOM 1953 C CA . SER A 1 251 ? 5.787 -27.980 17.357 1.00 74.31 251 SER A CA 1
ATOM 1954 C C . SER A 1 251 ? 6.574 -26.784 16.798 1.00 74.31 251 SER A C 1
ATOM 1956 O O . SER A 1 251 ? 7.650 -26.439 17.293 1.00 74.31 251 SER A O 1
ATOM 1958 N N . THR A 1 252 ? 6.025 -26.111 15.786 1.00 73.69 252 THR A N 1
ATOM 1959 C CA . THR A 1 252 ? 6.647 -24.960 15.127 1.00 73.69 252 THR A CA 1
ATOM 1960 C C . THR A 1 252 ? 6.385 -23.665 15.897 1.00 73.69 252 THR A C 1
ATOM 1962 O O . THR A 1 252 ? 5.567 -23.600 16.816 1.00 73.69 252 THR A O 1
ATOM 1965 N N . PHE A 1 253 ? 7.113 -22.605 15.547 1.00 72.75 253 PHE A N 1
ATOM 1966 C CA . PHE A 1 253 ? 6.849 -21.269 16.086 1.00 72.75 253 PHE A CA 1
ATOM 1967 C C . PHE A 1 253 ? 5.440 -20.773 15.715 1.00 72.75 253 PHE A C 1
ATOM 1969 O O . PHE A 1 253 ? 4.752 -20.224 16.568 1.00 72.75 253 PHE A O 1
ATOM 1976 N N . VAL A 1 254 ? 4.986 -21.068 14.489 1.00 74.44 254 VAL A N 1
ATOM 1977 C CA . VAL A 1 254 ? 3.664 -20.684 13.965 1.00 74.44 254 VAL A CA 1
ATOM 1978 C C . VAL A 1 254 ? 2.533 -21.294 14.792 1.00 74.44 254 VAL A C 1
ATOM 1980 O O . VAL A 1 254 ? 1.575 -20.607 15.106 1.00 74.44 254 VAL A O 1
ATOM 1983 N N . GLY A 1 255 ? 2.642 -22.557 15.216 1.00 70.88 255 GLY A N 1
ATOM 1984 C CA . GLY A 1 255 ? 1.626 -23.154 16.089 1.00 70.88 255 GLY A CA 1
ATOM 1985 C C . GLY A 1 255 ? 1.609 -22.544 17.490 1.00 70.88 255 GLY A C 1
ATOM 1986 O O . GLY A 1 255 ? 0.542 -22.367 18.063 1.00 70.88 255 GLY A O 1
ATOM 1987 N N . ARG A 1 256 ? 2.776 -22.184 18.041 1.00 68.56 256 ARG A N 1
ATOM 1988 C CA . ARG A 1 256 ? 2.892 -21.606 19.391 1.00 68.56 256 ARG A CA 1
ATOM 1989 C C . ARG A 1 256 ? 2.390 -20.167 19.483 1.00 68.56 256 ARG A C 1
ATOM 1991 O O . ARG A 1 256 ? 1.900 -19.787 20.541 1.00 68.56 256 ARG A O 1
ATOM 1998 N N . SER A 1 257 ? 2.462 -19.391 18.401 1.00 65.44 257 SER A N 1
ATOM 1999 C CA . SER A 1 257 ? 1.969 -18.008 18.388 1.00 65.44 257 SER A CA 1
ATOM 2000 C C . SER A 1 257 ? 0.450 -17.884 18.542 1.00 65.44 257 SER A C 1
ATOM 2002 O O . SER A 1 257 ? -0.011 -16.812 18.908 1.00 65.44 257 SER A O 1
ATOM 2004 N N . PHE A 1 258 ? -0.318 -18.957 18.315 1.00 62.28 258 PHE A N 1
ATOM 2005 C CA . PHE A 1 258 ? -1.783 -18.948 18.444 1.00 62.28 258 PHE A CA 1
ATOM 2006 C C . PHE A 1 258 ? -2.309 -19.430 19.809 1.00 62.28 258 PHE A C 1
ATOM 2008 O O . PHE A 1 258 ? -3.513 -19.393 20.027 1.00 62.28 258 PHE A O 1
ATOM 2015 N N . PHE A 1 259 ? -1.446 -19.887 20.729 1.00 60.22 259 PHE A N 1
ATOM 2016 C CA . PHE A 1 259 ? -1.858 -20.355 22.069 1.00 60.22 259 PHE A CA 1
ATOM 2017 C C . PHE A 1 259 ? -1.653 -19.317 23.185 1.00 60.22 259 PHE A C 1
ATOM 2019 O O . PHE A 1 259 ? -1.818 -19.644 24.357 1.00 60.22 259 PHE A O 1
ATOM 2026 N N . TYR A 1 260 ? -1.299 -18.076 22.846 1.00 53.75 260 TYR A N 1
ATOM 2027 C CA . TYR A 1 260 ? -1.315 -16.966 23.799 1.00 53.75 260 TYR A CA 1
ATOM 2028 C C . TYR A 1 260 ? -2.667 -16.258 23.731 1.00 53.75 260 TYR A C 1
ATOM 2030 O O . TYR A 1 260 ? -2.777 -15.200 23.130 1.00 53.75 260 TYR A O 1
ATOM 2038 N N . ASP A 1 261 ? -3.681 -16.869 24.339 1.00 47.16 261 ASP A N 1
ATOM 2039 C CA . ASP A 1 261 ? -4.901 -16.192 24.775 1.00 47.16 261 ASP A CA 1
ATOM 2040 C C . ASP A 1 261 ? -5.498 -16.963 25.962 1.00 47.16 261 ASP A C 1
ATOM 2042 O O . ASP A 1 261 ? -5.856 -18.134 25.839 1.00 47.16 261 ASP A O 1
ATOM 2046 N N . GLY A 1 262 ? -5.605 -16.278 27.105 1.00 48.69 262 GLY A N 1
ATOM 2047 C CA . GLY A 1 262 ? -6.506 -16.641 28.202 1.00 48.69 262 GLY A CA 1
ATOM 2048 C C . GLY A 1 262 ? -5.905 -17.410 29.380 1.00 48.69 262 GLY A C 1
ATOM 2049 O O . GLY A 1 262 ? -6.134 -18.610 29.503 1.00 48.69 262 GLY A O 1
ATOM 2050 N N . ASP A 1 263 ? -5.255 -16.682 30.291 1.00 36.03 263 ASP A N 1
ATOM 2051 C CA . ASP A 1 263 ? -5.427 -16.864 31.744 1.00 36.03 263 ASP A CA 1
ATOM 2052 C C . ASP A 1 263 ? -5.553 -15.472 32.391 1.00 36.03 263 ASP A C 1
ATOM 2054 O O . ASP A 1 263 ? -4.778 -14.569 31.982 1.00 36.03 263 ASP A O 1
#

Secondary structure (DSSP, 8-state):
---HHHHHHHHHHHHHHHHHHHHHHHHHHHHHHHTTTTTTPPTT-HHHHHHHHHHHHHHHHSHHHHHHHHHHHHHHHHHHHHHTS---GGGGS---PPPTT-THHHHHHHHHHHHHHHHHHHHHHHHHHHHHHHTTS-------HHHHHHHHS--------PPPTT--TTS------HHHHHHHHHHHHGGG-------------------------------------------HHHHHHHHHHHHHHTTSHHHHTT-----

Foldseek 3Di:
DPPPPVVVVLVVLVVCLVCVLVVVLVVLVVVCVVVCVCPPPDPPPPVNVVSSVVSVVVCVVDVVNVVVSCVSCVVSVVVVVVVPDDDDPVVVPDPPDPPPDPCCCVVCVVVVVVVVVVVVVVVVVVVVVVVVVVVPDDDDDDPDCVVVVVVVPPDPPDDPPDPPPPPPPPDDPPPPPVVVVVVVVCVVVVVPDDDDDDDDDDDDDPPDDDDPPPDDDPDPDDDDDPPDDDDDPPPVVVVVVVVVVLVVCCSPPNNVVVPPDDD

Organism: NCBI:txid586398

pLDDT: mean 70.56, std 17.04, range [36.03, 96.75]